Protein 6MQU (pdb70)

Solvent-accessible surface area: 15321 Å² total; per-residue (Å²): 146,76,70,77,1,11,18,18,0,9,88,2,10,12,35,1,10,70,16,12,18,132,11,43,181,132,92,159,58,42,122,157,9,15,98,14,10,81,53,9,11,78,24,7,94,51,10,24,103,52,49,156,166,102,119,78,56,41,132,96,11,16,98,1,5,104,58,8,10,93,23,10,86,52,12,24,124,54,51,167,197,100,116,56,49,150,102,11,18,94,2,9,126,44,9,9,88,17,9,96,49,10,22,105,32,43,157,166,86,107,59,102,153,9,1,91,12,6,33,58,10,0,35,22,5,3,34,10,0,37,31,43,34,126,93,144,74,68,68,0,13,17,12,0,8,90,3,9,14,37,0,12,65,14,15,16,129,13,46,177,121,89,161,56,49,121,157,10,14,99,13,9,82,55,9,12,79,21,6,96,54,8,24,105,53,43,156,166,101,185,65,49,139,93,12,10,101,1,6,104,58,8,10,92,22,10,84,52,12,24,126,54,50,164,194,100,152,59,40,134,98,10,22,96,1,10,121,43,9,8,86,16,8,96,51,10,28,105,32,43,159,169,86,118,57,98,170,10,0,86,10,6,44,52,9,1,43,15,4,3,28,7,0,38,37,42,33,125,93

Sequence (269 aa):
EQLKWISFCLFLICLLLLCIIFMLYRGEQLKWISFCLFLICLLLLCIIFMLYRGPEQLKWISFCLFLICLLLLCIIFMLYRGEQLKWISFCLFLICLLLLCIIFMLYRGQLKWISFCLFLICLLLLCIIFMLYRGEQLKWISFCLFLICLLLLCIIFMLYRGEQLKWISFCLFLICLLLLCIIFMLYRGEQLKWISFCLFLICLLLLCIIFMLYRGEQLKWISFCLFLICLLLLCIIFMLYRGQLKWISFCLFLICLLLLCIIFMLYRG

Foldseek 3Di:
DVVVVVVVVVVVVVVVVVVVVVVVVVD/DVVVVVVVVVVVVVVVVVVVVVVVVVD/DVVVVVVVVVVVVVVVVVVVVVVVVVVD/DCVVVVVVVVVVVVVVVVVVVVVVVVD/DVVCVVVVVVVVVVVVVVVVVVVVVD/DVVVVVVVVVVVVVVVVVVVVVVVVVD/DVVVVVVVVVVVVVVVVVVVVVVVVVD/DVVVVVVVVVVVVVVVVVVVVVVVVVD/DVVVVVVVVVVVVVVVVVVVVVVVVVD/DVVVVVVVVVVVVVVVVVVVVVVVVD

B-factor: mean 46.36, std 14.66, range [15.32, 99.6]

Radius of gyration: 19.51 Å; Cα contacts (8 Å, |Δi|>4): 258; chains: 10; bounding box: 24×52×47 Å

Secondary structure (DSSP, 8-state):
-HHHHHHHHHHHHHHHHHHHHHHHHH-/-HHHHHHHHHHHHHHHHHHHHHHHHT-/-HHHHHHHHHHHHHHHHHHHHHHHHHH-/-THHHHHHHHHHHHHHHHHHHHHHH--/-HHHHHHHHHHHHHHHHHHHHHHTT-/-HHHHHHHHHHHHHHHHHHHHHHHH--/-HHHHHHHHHHHHHHHHHHHHHHHHT-/-HHHHHHHHHHHHHHHHHHHHHHHHH-/-HHHHHHHHHHHHHHHHHHHHHHHH--/-HHHHHHHHHHHHHHHHHHHHHHTT-

Structure (mmCIF, N/CA/C/O backbone):
data_6MQU
#
_entry.id   6MQU
#
_cell.length_a   124.230
_cell.length_b   124.230
_cell.length_c   51.940
_cell.angle_alpha   90.00
_cell.angle_beta   90.00
_cell.angle_gamma   90.00
#
_symmetry.space_group_name_H-M   'I 41'
#
loop_
_entity.id
_entity.type
_entity.pdbx_description
1 polymer 'PL5, designed TM pentamer'
2 water water
#
loop_
_atom_site.group_PDB
_atom_site.id
_atom_site.type_symbol
_atom_site.label_atom_id
_atom_site.label_alt_id
_atom_site.label_comp_id
_atom_site.label_asym_id
_atom_site.label_entity_id
_atom_site.label_seq_id
_atom_site.pdbx_PDB_ins_code
_atom_site.Cartn_x
_atom_site.Cartn_y
_atom_site.Cartn_z
_atom_site.occupancy
_atom_site.B_iso_or_equiv
_atom_site.auth_seq_id
_atom_site.auth_comp_id
_atom_site.auth_asym_id
_atom_site.auth_atom_id
_atom_site.pdbx_PDB_model_num
ATOM 1 N N . GLU A 1 3 ? 0.806 -23.208 -0.434 1.00 79.30 3 GLU A N 1
ATOM 2 C CA . GLU A 1 3 ? 0.443 -24.454 -1.106 1.00 76.22 3 GLU A CA 1
ATOM 3 C C . GLU A 1 3 ? 0.018 -24.177 -2.547 1.00 75.81 3 GLU A C 1
ATOM 4 O O . GLU A 1 3 ? 0.596 -24.736 -3.485 1.00 72.31 3 GLU A O 1
ATOM 10 N N . GLN A 1 4 ? -0.980 -23.297 -2.733 1.00 74.30 4 GLN A N 1
ATOM 11 C CA . GLN A 1 4 ? -1.361 -22.885 -4.081 1.00 63.10 4 GLN A CA 1
ATOM 12 C C . GLN A 1 4 ? -0.207 -22.200 -4.804 1.00 55.06 4 GLN A C 1
ATOM 13 O O . GLN A 1 4 ? -0.154 -22.235 -6.040 1.00 57.91 4 GLN A O 1
ATOM 19 N N . LEU A 1 5 ? 0.727 -21.578 -4.063 1.00 46.58 5 LEU A N 1
ATOM 20 C CA . LEU A 1 5 ? 1.882 -20.961 -4.716 1.00 52.75 5 LEU A CA 1
ATOM 21 C C . LEU A 1 5 ? 2.688 -21.972 -5.517 1.00 52.12 5 LEU A C 1
ATOM 22 O O . LEU A 1 5 ? 3.134 -21.674 -6.633 1.00 48.11 5 LEU A O 1
ATOM 27 N N . LYS A 1 6 ? 2.903 -23.168 -4.955 1.00 53.96 6 LYS A N 1
ATOM 28 C CA . LYS A 1 6 ? 3.708 -24.169 -5.644 1.00 52.42 6 LYS A CA 1
ATOM 29 C C . LYS A 1 6 ? 2.956 -24.755 -6.836 1.00 49.94 6 LYS A C 1
ATOM 30 O O . LYS A 1 6 ? 3.556 -25.001 -7.889 1.00 49.81 6 LYS A O 1
ATOM 36 N N . TRP A 1 7 ? 1.644 -24.969 -6.704 1.00 47.18 7 TRP A N 1
ATOM 37 C CA . TRP A 1 7 ? 0.853 -25.366 -7.864 1.00 49.17 7 TRP A CA 1
ATOM 38 C C . TRP A 1 7 ? 1.070 -24.402 -9.013 1.00 49.43 7 TRP A C 1
ATOM 39 O O . TRP A 1 7 ? 1.438 -24.813 -10.120 1.00 47.72 7 TRP A O 1
ATOM 50 N N . ILE A 1 8 ? 0.833 -23.107 -8.758 1.00 44.68 8 ILE A N 1
ATOM 51 C CA . ILE A 1 8 ? 1.056 -22.061 -9.755 1.00 43.98 8 ILE A CA 1
ATOM 52 C C . ILE A 1 8 ? 2.435 -22.203 -10.386 1.00 42.24 8 ILE A C 1
ATOM 53 O O . ILE A 1 8 ? 2.584 -22.176 -11.616 1.00 43.80 8 ILE A O 1
ATOM 58 N N . SER A 1 9 ? 3.469 -22.351 -9.547 1.00 39.73 9 SER A N 1
ATOM 59 C CA . SER A 1 9 ? 4.824 -22.502 -10.064 1.00 37.09 9 SER A CA 1
ATOM 60 C C . SER A 1 9 ? 4.960 -23.749 -10.905 1.00 40.16 9 SER A C 1
ATOM 61 O O . SER A 1 9 ? 5.719 -23.752 -11.877 1.00 36.51 9 SER A O 1
ATOM 64 N N . PHE A 1 10 ? 4.248 -24.819 -10.552 1.00 42.79 10 PHE A N 1
ATOM 65 C CA . PHE A 1 10 ? 4.276 -25.988 -11.414 1.00 39.18 10 PHE A CA 1
ATOM 66 C C . PHE A 1 10 ? 3.732 -25.657 -12.797 1.00 38.53 10 PHE A C 1
ATOM 67 O O . PHE A 1 10 ? 4.485 -25.669 -13.779 1.00 36.20 10 PHE A O 1
ATOM 75 N N . CYS A 1 11 ? 2.429 -25.381 -12.872 1.00 36.43 11 CYS A N 1
ATOM 76 C CA . CYS A 1 11 ? 1.745 -24.914 -14.076 1.00 38.96 11 CYS A CA 1
ATOM 77 C C . CYS A 1 11 ? 2.591 -24.015 -14.984 1.00 38.35 11 CYS A C 1
ATOM 78 O O . CYS A 1 11 ? 2.564 -24.161 -16.213 1.00 33.98 11 CYS A O 1
ATOM 81 N N . LEU A 1 12 ? 3.330 -23.072 -14.389 1.00 35.83 12 LEU A N 1
ATOM 82 C CA . LEU A 1 12 ? 4.089 -22.112 -15.187 1.00 35.96 12 LEU A CA 1
ATOM 83 C C . LEU A 1 12 ? 5.261 -22.779 -15.901 1.00 35.75 12 LEU A C 1
ATOM 84 O O . LEU A 1 12 ? 5.413 -22.650 -17.124 1.00 35.15 12 LEU A O 1
ATOM 89 N N . PHE A 1 13 ? 6.112 -23.480 -15.148 1.00 38.14 13 PHE A N 1
ATOM 90 C CA . PHE A 1 13 ? 7.120 -24.350 -15.744 1.00 34.80 13 PHE A CA 1
ATOM 91 C C . PHE A 1 13 ? 6.533 -25.218 -16.863 1.00 33.76 13 PHE A C 1
ATOM 92 O O . PHE A 1 13 ? 7.148 -25.389 -17.926 1.00 30.13 13 PHE A O 1
ATOM 100 N N . LEU A 1 14 ? 5.327 -25.754 -16.648 1.00 36.63 14 LEU A N 1
ATOM 101 C CA . LEU A 1 14 ? 4.674 -26.569 -17.670 1.00 34.25 14 LEU A CA 1
ATOM 102 C C . LEU A 1 14 ? 4.341 -25.748 -18.910 1.00 35.98 14 LEU A C 1
ATOM 103 O O . LEU A 1 14 ? 4.654 -26.154 -20.034 1.00 34.32 14 LEU A O 1
ATOM 108 N N . ILE A 1 15 ? 3.699 -24.589 -18.721 1.00 35.04 15 ILE A N 1
ATOM 109 C CA . ILE A 1 15 ? 3.367 -23.710 -19.842 1.00 34.33 15 ILE A CA 1
ATOM 110 C C . ILE A 1 15 ? 4.624 -23.318 -20.602 1.00 31.80 15 ILE A C 1
ATOM 111 O O . ILE A 1 15 ? 4.591 -23.179 -21.831 1.00 31.49 15 ILE A O 1
ATOM 116 N N . CYS A 1 16 ? 5.749 -23.160 -19.898 1.00 32.19 16 CYS A N 1
ATOM 117 C CA . CYS A 1 16 ? 7.034 -22.942 -20.564 1.00 34.46 16 CYS A CA 1
ATOM 118 C C . CYS A 1 16 ? 7.385 -24.101 -21.482 1.00 37.02 16 CYS A C 1
ATOM 119 O O . CYS A 1 16 ? 7.682 -23.905 -22.667 1.00 37.94 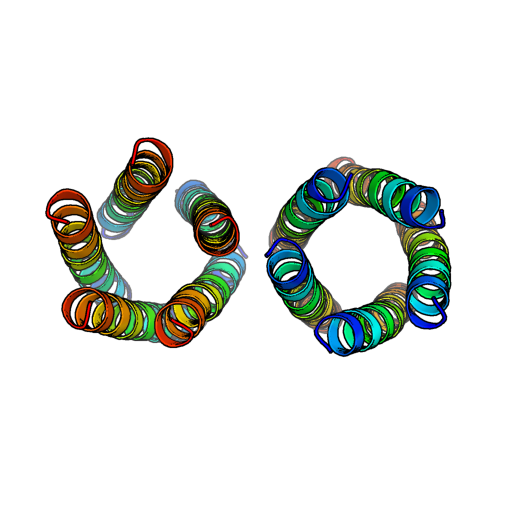16 CYS A O 1
ATOM 122 N N . LEU A 1 17 ? 7.394 -25.322 -20.939 1.00 37.32 17 LEU A N 1
ATOM 123 C CA . LEU A 1 17 ? 7.745 -26.482 -21.744 1.00 30.93 17 LEU A CA 1
ATOM 124 C C . LEU A 1 17 ? 6.768 -26.664 -22.902 1.00 31.41 17 LEU A C 1
ATOM 125 O O . LEU A 1 17 ? 7.169 -27.021 -24.014 1.00 34.50 17 LEU A O 1
ATOM 130 N N . LEU A 1 18 ? 5.480 -26.400 -22.667 1.00 34.19 18 LEU A N 1
ATOM 131 C CA . LEU A 1 18 ? 4.492 -26.551 -23.730 1.00 33.95 18 LEU A CA 1
ATOM 132 C C . LEU A 1 18 ? 4.711 -25.526 -24.833 1.00 36.27 18 LEU A C 1
ATOM 133 O O . LEU A 1 18 ? 4.820 -25.886 -26.014 1.00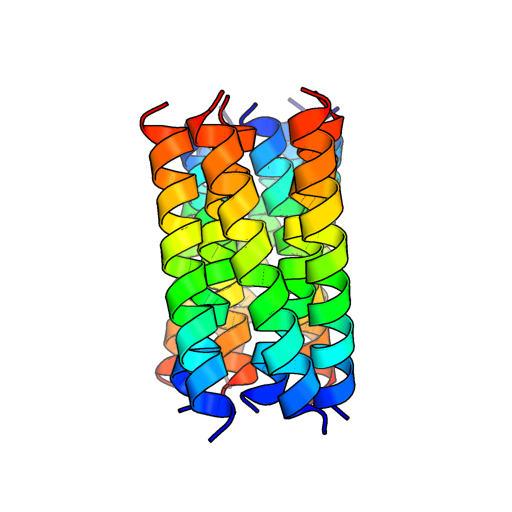 35.45 18 LEU A O 1
ATOM 138 N N . LEU A 1 19 ? 4.743 -24.240 -24.472 1.00 34.93 19 LEU A N 1
ATOM 139 C CA . LEU A 1 19 ? 5.155 -23.213 -25.426 1.00 35.66 19 LEU A CA 1
ATOM 140 C C . LEU A 1 19 ? 6.450 -23.601 -26.127 1.00 38.42 19 LEU A C 1
ATOM 141 O O . LEU A 1 19 ? 6.553 -23.517 -27.356 1.00 37.13 19 LEU A O 1
ATOM 146 N N . LEU A 1 20 ? 7.436 -24.024 -25.343 1.00 39.51 20 LEU A N 1
ATOM 147 C CA . LEU A 1 20 ? 8.723 -24.435 -25.888 1.00 33.49 20 LEU A CA 1
ATOM 148 C C . LEU A 1 20 ? 8.523 -25.557 -26.897 1.00 35.81 20 LEU A C 1
ATOM 149 O O . LEU A 1 20 ? 9.188 -25.604 -27.932 1.00 40.26 20 LEU A O 1
ATOM 154 N N . CYS A 1 21 ? 7.600 -26.462 -26.586 1.00 38.87 21 CYS A N 1
ATOM 155 C CA . CYS A 1 21 ? 7.298 -27.582 -27.467 1.00 39.20 21 CYS A CA 1
ATOM 156 C C . CYS A 1 21 ? 6.631 -27.075 -28.740 1.00 41.21 21 CYS A C 1
ATOM 157 O O . CYS A 1 21 ? 6.869 -27.597 -29.829 1.00 37.70 21 CYS A O 1
ATOM 160 N N . ILE A 1 22 ? 5.795 -26.053 -28.592 1.00 42.53 22 ILE A N 1
ATOM 161 C CA . ILE A 1 22 ? 5.097 -25.464 -29.727 1.00 38.47 22 ILE A CA 1
ATOM 162 C C . ILE A 1 22 ? 6.103 -24.876 -30.709 1.00 44.66 22 ILE A C 1
ATOM 163 O O . ILE A 1 22 ? 5.940 -24.990 -31.924 1.00 46.57 22 ILE A O 1
ATOM 168 N N . ILE A 1 23 ? 7.144 -24.246 -30.173 1.00 45.00 23 ILE A N 1
ATOM 169 C CA . ILE A 1 23 ? 8.181 -23.648 -30.998 1.00 44.70 23 ILE A CA 1
ATOM 170 C C . ILE A 1 23 ? 8.886 -24.720 -31.821 1.00 48.93 23 ILE A C 1
ATOM 171 O O . ILE A 1 23 ? 9.376 -24.448 -32.918 1.00 55.29 23 ILE A O 1
ATOM 176 N N . PHE A 1 24 ? 8.938 -25.940 -31.291 1.00 44.13 24 PHE A N 1
ATOM 177 C CA . PHE A 1 24 ? 9.587 -27.039 -32.004 1.00 48.61 24 PHE A CA 1
ATOM 178 C C . PHE A 1 24 ? 8.729 -27.560 -33.151 1.00 48.92 24 PHE A C 1
ATOM 179 O O . PHE A 1 24 ? 9.242 -27.861 -34.233 1.00 50.87 24 PHE A O 1
ATOM 187 N N . MET A 1 25 ? 7.420 -27.670 -32.930 1.00 41.19 25 MET A N 1
ATOM 188 C CA . MET A 1 25 ? 6.509 -28.043 -34.002 1.00 45.08 25 MET A CA 1
ATOM 189 C C . MET A 1 25 ? 6.540 -27.042 -35.146 1.00 55.06 25 MET A C 1
ATOM 190 O O . MET A 1 25 ? 6.447 -27.422 -36.317 1.00 61.47 25 MET A O 1
ATOM 195 N N . LEU A 1 26 ? 6.614 -25.750 -34.835 1.00 57.80 26 LEU A N 1
ATOM 196 C CA . LEU A 1 26 ? 6.556 -24.769 -35.908 1.00 56.84 26 LEU A CA 1
ATOM 197 C C . LEU A 1 26 ? 7.803 -24.836 -36.783 1.00 60.61 26 LEU A C 1
ATOM 198 O O . LEU A 1 26 ? 7.701 -24.779 -38.013 1.00 62.73 26 LEU A O 1
ATOM 203 N N . TYR A 1 27 ? 8.967 -24.956 -36.152 1.00 63.21 27 TYR A N 1
ATOM 204 C CA . TYR A 1 27 ? 10.229 -25.030 -36.879 1.00 68.37 27 TYR A CA 1
ATOM 205 C C . TYR A 1 27 ? 10.344 -26.338 -37.654 1.00 71.69 27 TYR A C 1
ATOM 206 O O . TYR A 1 27 ? 11.188 -26.473 -38.541 1.00 73.66 27 TYR A O 1
ATOM 215 N N . ARG A 1 28 ? 9.492 -27.300 -37.313 1.00 70.50 28 ARG A N 1
ATOM 216 C CA . ARG A 1 28 ? 9.498 -28.598 -37.976 1.00 69.08 28 ARG A CA 1
ATOM 217 C C . ARG A 1 28 ? 8.937 -28.498 -39.391 1.00 73.99 28 ARG A C 1
ATOM 218 O O . ARG A 1 28 ? 9.421 -29.159 -40.309 1.00 78.74 28 ARG A O 1
ATOM 226 N N . GLY A 1 29 ? 7.914 -27.667 -39.559 1.00 72.20 29 GLY A N 1
ATOM 227 C CA . GLY A 1 29 ? 7.288 -27.479 -40.854 1.00 64.78 29 GLY A CA 1
ATOM 228 C C . GLY A 1 29 ? 6.370 -26.273 -40.886 1.00 59.34 29 GLY A C 1
ATOM 229 O O . GLY A 1 29 ? 5.676 -25.983 -39.911 1.00 62.24 29 GLY A O 1
ATOM 230 N N . GLU B 1 3 ? 10.331 -17.041 -1.946 1.00 65.46 3 GLU B N 1
ATOM 231 C CA . GLU B 1 3 ? 11.292 -17.424 -2.982 1.00 61.78 3 GLU B CA 1
ATOM 232 C C . GLU B 1 3 ? 10.619 -18.348 -3.988 1.00 54.02 3 GLU B C 1
ATOM 233 O O . GLU B 1 3 ? 11.173 -18.658 -5.039 1.00 60.74 3 GLU B O 1
ATOM 239 N N . GLN B 1 4 ? 9.421 -18.815 -3.646 1.00 45.58 4 GLN B N 1
ATOM 240 C CA . GLN B 1 4 ? 8.555 -19.381 -4.672 1.00 50.23 4 GLN B CA 1
ATOM 241 C C . GLN B 1 4 ? 8.190 -18.335 -5.713 1.00 54.15 4 GLN B C 1
ATOM 242 O O . GLN B 1 4 ? 8.061 -18.659 -6.900 1.00 51.33 4 GLN B O 1
ATOM 248 N N . LEU B 1 5 ? 8.031 -17.075 -5.284 1.00 51.88 5 LEU B N 1
ATOM 249 C CA . LEU B 1 5 ? 7.679 -16.007 -6.209 1.00 40.42 5 LEU B CA 1
ATOM 250 C C . LEU B 1 5 ? 8.791 -15.748 -7.215 1.00 46.25 5 LEU B C 1
ATOM 251 O O . LEU B 1 5 ? 8.504 -15.447 -8.380 1.00 45.85 5 LEU B O 1
ATOM 256 N N . LYS B 1 6 ? 10.055 -15.868 -6.796 1.00 48.61 6 LYS B N 1
ATOM 257 C CA . LYS B 1 6 ? 11.158 -15.616 -7.719 1.00 43.38 6 LYS B CA 1
ATOM 258 C C . LYS B 1 6 ? 11.018 -16.450 -8.984 1.00 45.98 6 LYS B C 1
ATOM 259 O O . LYS B 1 6 ? 11.201 -15.935 -10.097 1.00 48.72 6 LYS B O 1
ATOM 265 N N . TRP B 1 7 ? 10.653 -17.740 -8.836 1.00 49.07 7 TRP B N 1
ATOM 266 C CA . TRP B 1 7 ? 10.585 -18.633 -9.993 1.00 47.09 7 TRP B CA 1
ATOM 267 C C . TRP B 1 7 ? 9.407 -18.279 -10.889 1.00 46.82 7 TRP B C 1
ATOM 268 O O . TRP B 1 7 ? 9.533 -18.271 -12.119 1.00 45.15 7 TRP B O 1
ATOM 279 N N . ILE B 1 8 ? 8.247 -17.996 -10.292 1.00 42.45 8 ILE B N 1
ATOM 280 C CA . ILE B 1 8 ? 7.111 -17.511 -11.069 1.00 43.12 8 ILE B CA 1
ATOM 281 C C . ILE B 1 8 ? 7.525 -16.323 -11.924 1.00 41.15 8 ILE B C 1
ATOM 282 O O . ILE B 1 8 ? 7.151 -16.224 -13.099 1.00 42.05 8 ILE B O 1
ATOM 287 N N . SER B 1 9 ? 8.332 -15.420 -11.352 1.00 38.42 9 SER B N 1
ATOM 288 C CA . SER B 1 9 ? 8.773 -14.229 -12.069 1.00 39.71 9 SER B CA 1
ATOM 289 C C . SER B 1 9 ? 9.758 -14.576 -13.177 1.00 39.20 9 SER B C 1
ATOM 290 O O . SER B 1 9 ? 9.693 -14.015 -14.280 1.00 35.85 9 SER B O 1
ATOM 293 N N . PHE B 1 10 ? 10.678 -15.499 -12.912 1.00 39.92 10 PHE B N 1
ATOM 294 C CA . PHE B 1 10 ? 11.520 -15.965 -14.001 1.00 40.29 10 PHE B CA 1
ATOM 295 C C . PHE B 1 10 ? 10.723 -16.716 -15.070 1.00 44.73 10 PHE B C 1
ATOM 296 O O . PHE B 1 10 ? 11.073 -16.659 -16.254 1.00 42.96 10 PHE B O 1
ATOM 304 N N . CYS B 1 11 ? 9.642 -17.401 -14.685 1.00 45.04 11 CYS B N 1
ATOM 305 C CA . CYS B 1 11 ? 8.858 -18.172 -15.646 1.00 40.40 11 CYS B CA 1
ATOM 306 C C . CYS B 1 11 ? 8.056 -17.270 -16.575 1.00 36.29 11 CYS B C 1
ATOM 307 O O . CYS B 1 11 ? 8.008 -17.496 -17.791 1.00 35.01 11 CYS B O 1
ATOM 310 N N . LEU B 1 12 ? 7.410 -16.245 -16.019 1.00 35.73 12 LEU B N 1
ATOM 311 C CA . LEU B 1 12 ? 6.685 -15.300 -16.858 1.00 35.49 12 LEU B CA 1
ATOM 312 C C . LEU B 1 12 ? 7.613 -14.621 -17.859 1.00 37.73 12 LEU B C 1
ATOM 313 O O . LEU B 1 12 ? 7.241 -14.405 -19.018 1.00 37.56 12 LEU B O 1
ATOM 318 N N . PHE B 1 13 ? 8.830 -14.284 -17.433 1.00 36.13 13 PHE B N 1
ATOM 319 C CA . PHE B 1 13 ? 9.792 -13.691 -18.354 1.00 38.01 13 PHE B CA 1
ATOM 320 C C . PHE B 1 13 ? 10.081 -14.612 -19.539 1.00 35.71 13 PHE B C 1
ATOM 321 O O . PHE B 1 13 ? 10.100 -14.161 -20.697 1.00 31.60 13 PHE B O 1
ATOM 329 N N . LEU B 1 14 ? 10.311 -15.916 -19.267 1.00 37.68 14 LEU B N 1
ATOM 330 C CA . LEU B 1 14 ? 10.494 -16.897 -20.340 1.00 38.11 14 LEU B CA 1
ATOM 331 C C . LEU B 1 14 ? 9.268 -16.995 -21.235 1.00 36.16 14 LEU B C 1
ATOM 332 O O . LEU B 1 14 ? 9.390 -17.047 -22.466 1.00 36.80 14 LEU B O 1
ATOM 337 N N . ILE B 1 15 ? 8.079 -17.055 -20.636 1.00 32.84 15 ILE B N 1
ATOM 338 C CA . ILE B 1 15 ? 6.880 -17.095 -21.451 1.00 32.63 15 ILE B CA 1
ATOM 339 C C . ILE B 1 15 ? 6.839 -15.903 -22.404 1.00 35.09 15 ILE B C 1
ATOM 340 O O . ILE B 1 15 ? 6.433 -16.039 -23.564 1.00 33.53 15 ILE B O 1
ATOM 345 N N . CYS B 1 16 ? 7.328 -14.738 -21.970 1.00 35.95 16 CYS B N 1
ATOM 346 C CA . CYS B 1 16 ? 7.326 -13.582 -22.861 1.00 28.75 16 CYS B CA 1
ATOM 347 C C . CYS B 1 16 ? 8.331 -13.752 -23.990 1.00 30.11 16 CYS B C 1
ATOM 348 O O . CYS B 1 16 ? 8.068 -13.343 -25.128 1.00 28.99 16 CYS B O 1
ATOM 351 N N . LEU B 1 17 ? 9.486 -14.368 -23.703 1.00 33.41 17 LEU B N 1
ATOM 352 C CA . LEU B 1 17 ? 10.445 -14.654 -24.768 1.00 33.70 17 LEU B CA 1
ATOM 353 C C . LEU B 1 17 ? 9.914 -15.721 -25.704 1.00 29.73 17 LEU B C 1
ATOM 354 O O . LEU B 1 17 ? 10.078 -15.627 -26.925 1.00 29.11 17 LEU B O 1
ATOM 359 N N . LEU B 1 18 ? 9.289 -16.753 -25.142 1.00 29.36 18 LEU B N 1
ATOM 360 C CA . LEU B 1 18 ? 8.781 -17.827 -25.972 1.00 32.30 18 LEU B CA 1
ATOM 361 C C . LEU B 1 18 ? 7.622 -17.336 -26.824 1.00 31.93 18 LEU B C 1
ATOM 362 O O . LEU B 1 18 ? 7.472 -17.744 -27.979 1.00 31.27 18 LEU B O 1
ATOM 367 N N . LEU B 1 19 ? 6.803 -16.435 -26.287 1.00 31.47 19 LEU B N 1
ATOM 368 C CA . LEU B 1 19 ? 5.728 -15.878 -27.101 1.00 32.47 19 LEU B CA 1
ATOM 369 C C . LEU B 1 19 ? 6.281 -15.130 -28.308 1.00 33.95 19 LEU B C 1
ATOM 370 O O . LEU B 1 19 ? 5.686 -15.171 -29.389 1.00 33.47 19 LEU B O 1
ATOM 375 N N . LEU B 1 20 ? 7.435 -14.463 -28.149 1.00 33.61 20 LEU B N 1
ATOM 376 C CA . LEU B 1 20 ? 8.013 -13.685 -29.246 1.00 34.36 20 LEU B CA 1
ATOM 377 C C . LEU B 1 20 ? 8.551 -14.562 -30.357 1.00 34.96 20 LEU B C 1
ATOM 378 O O . LEU B 1 20 ? 8.383 -14.233 -31.537 1.00 35.41 20 LEU B O 1
ATOM 383 N N . CYS B 1 21 ? 9.253 -15.649 -30.012 1.00 30.05 21 CYS B N 1
ATOM 384 C CA . CYS B 1 21 ? 9.763 -16.534 -31.055 1.00 31.13 21 CYS B CA 1
ATOM 385 C C . CYS B 1 21 ? 8.642 -17.219 -31.807 1.00 33.66 21 CYS B C 1
ATOM 386 O O . CYS B 1 21 ? 8.778 -17.478 -33.008 1.00 35.37 21 CYS B O 1
ATOM 389 N N . ILE B 1 22 ? 7.539 -17.533 -31.123 1.00 33.31 22 ILE B N 1
ATOM 390 C CA . ILE B 1 22 ? 6.376 -18.058 -31.818 1.00 29.80 22 ILE B CA 1
ATOM 391 C C . ILE B 1 22 ? 5.884 -17.033 -32.825 1.00 31.39 22 ILE B C 1
ATOM 392 O O . ILE B 1 22 ? 5.635 -17.353 -33.990 1.00 33.62 22 ILE B O 1
ATOM 397 N N . ILE B 1 23 ? 5.789 -15.776 -32.401 1.00 29.23 23 ILE B N 1
ATOM 398 C CA . ILE B 1 23 ? 5.326 -14.714 -33.291 1.00 30.25 23 ILE B CA 1
ATOM 399 C C . ILE B 1 23 ? 6.267 -14.563 -34.477 1.00 32.01 23 ILE B C 1
ATOM 400 O O . ILE B 1 23 ? 5.835 -14.560 -35.637 1.00 36.24 23 ILE B O 1
ATOM 405 N N . PHE B 1 24 ? 7.568 -14.419 -34.207 1.00 30.45 24 PHE B N 1
ATOM 406 C CA . PHE B 1 24 ? 8.543 -14.304 -35.284 1.00 31.34 24 PHE B CA 1
ATOM 407 C C . PHE B 1 24 ? 8.413 -15.455 -36.278 1.00 32.47 24 PHE B C 1
ATOM 408 O O . PHE B 1 24 ? 8.397 -15.236 -37.495 1.00 31.06 24 PHE B O 1
ATOM 416 N N . MET B 1 25 ? 8.283 -16.690 -35.776 1.00 37.10 25 MET B N 1
ATOM 417 C CA . MET B 1 25 ? 8.188 -17.848 -36.665 1.00 34.96 25 MET B CA 1
ATOM 418 C C . MET B 1 25 ? 6.963 -17.771 -37.548 1.00 32.38 25 MET B C 1
ATOM 419 O O . MET B 1 25 ? 7.061 -17.992 -38.755 1.00 36.11 25 MET B O 1
ATOM 424 N N . LEU B 1 26 ? 5.808 -17.431 -36.978 1.00 30.68 26 LEU B N 1
ATOM 425 C CA . LEU B 1 26 ? 4.610 -17.276 -37.795 1.00 32.38 26 LEU B CA 1
ATOM 426 C C . LEU B 1 26 ? 4.831 -16.279 -38.928 1.00 32.82 26 LEU B C 1
ATOM 427 O O . LEU B 1 26 ? 4.294 -16.461 -40.028 1.00 35.06 26 LEU B O 1
ATOM 432 N N . TYR B 1 27 ? 5.601 -15.204 -38.672 1.00 34.32 27 TYR B N 1
ATOM 433 C CA . TYR B 1 27 ? 5.954 -14.259 -39.740 1.00 37.42 27 TYR B CA 1
ATOM 434 C C . TYR B 1 27 ? 6.828 -14.922 -40.804 1.00 40.99 27 TYR B C 1
ATOM 435 O O . TYR B 1 27 ? 6.613 -14.735 -42.008 1.00 44.20 27 TYR B O 1
ATOM 444 N N . ARG B 1 28 ? 7.791 -15.734 -40.378 1.00 37.84 28 ARG B N 1
ATOM 445 C CA . ARG B 1 28 ? 8.628 -16.506 -41.283 1.00 36.18 28 ARG B CA 1
ATOM 446 C C . ARG B 1 28 ? 7.850 -17.508 -42.138 1.00 34.93 28 ARG B C 1
ATOM 447 O O . ARG B 1 28 ? 8.457 -18.215 -42.940 1.00 34.14 28 ARG B O 1
ATOM 455 N N . GLY B 1 29 ? 6.523 -17.579 -41.976 1.00 34.34 29 GLY B N 1
ATOM 456 C CA . GLY B 1 29 ? 5.639 -18.404 -42.797 1.00 30.31 29 GLY B CA 1
ATOM 457 C C . GLY B 1 29 ? 4.807 -17.620 -43.815 1.00 38.46 29 GLY B C 1
ATOM 458 O O . GLY B 1 29 ? 3.621 -17.303 -43.616 1.00 37.94 29 GLY B O 1
ATOM 459 N N . PRO C 1 2 ? 4.752 -7.328 -3.598 1.00 57.70 2 PRO C N 1
ATOM 460 C CA . PRO C 1 2 ? 5.163 -5.932 -3.779 1.00 52.94 2 PRO C CA 1
ATOM 461 C C . PRO C 1 2 ? 5.851 -5.714 -5.123 1.00 57.56 2 PRO C C 1
ATOM 462 O O . PRO C 1 2 ? 5.187 -5.697 -6.159 1.00 53.27 2 PRO C O 1
ATOM 466 N N . GLU C 1 3 ? 7.169 -5.548 -5.098 1.00 59.79 3 GLU C N 1
ATOM 467 C CA . GLU C 1 3 ? 7.936 -5.332 -6.319 1.00 47.67 3 GLU C CA 1
ATOM 468 C C . GLU C 1 3 ? 7.792 -6.509 -7.278 1.00 52.83 3 GLU C C 1
ATOM 469 O O . GLU C 1 3 ? 7.887 -6.346 -8.494 1.00 53.71 3 GLU C O 1
ATOM 471 N N . GLN C 1 4 ? 7.563 -7.694 -6.722 1.00 53.01 4 GLN C N 1
ATOM 472 C CA . GLN C 1 4 ? 7.406 -8.899 -7.526 1.00 48.81 4 GLN C CA 1
ATOM 473 C C . GLN C 1 4 ? 6.014 -9.068 -8.109 1.00 47.62 4 GLN C C 1
ATOM 474 O O . GLN C 1 4 ? 5.879 -9.605 -9.211 1.00 48.26 4 GLN C O 1
ATOM 480 N N . LEU C 1 5 ? 4.969 -8.644 -7.404 1.0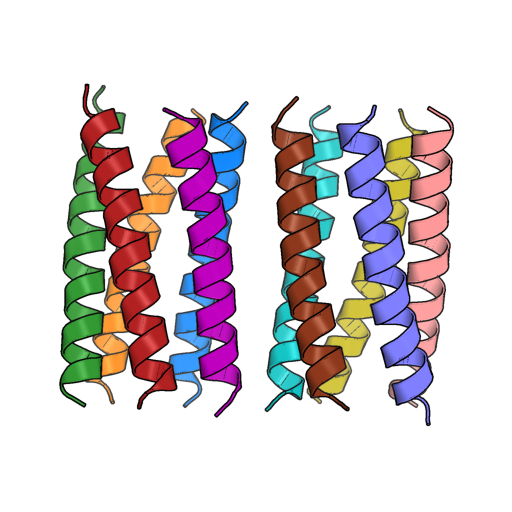0 45.71 5 LEU C N 1
ATOM 481 C CA . LEU C 1 5 ? 3.658 -8.617 -8.037 1.00 44.46 5 LEU C CA 1
ATOM 482 C C . LEU C 1 5 ? 3.638 -7.645 -9.205 1.00 44.45 5 LEU C C 1
ATOM 483 O O . LEU C 1 5 ? 2.993 -7.910 -10.226 1.00 38.18 5 LEU C O 1
ATOM 488 N N . LYS C 1 6 ? 4.360 -6.525 -9.078 1.00 47.21 6 LYS C N 1
ATOM 489 C CA . LYS C 1 6 ? 4.453 -5.537 -10.151 1.00 42.21 6 LYS C CA 1
ATOM 490 C C . LYS C 1 6 ? 5.084 -6.136 -11.400 1.00 40.65 6 LYS C C 1
ATOM 491 O O . LYS C 1 6 ? 4.632 -5.871 -12.523 1.00 37.62 6 LYS C O 1
ATOM 497 N N . TRP C 1 7 ? 6.142 -6.938 -11.220 1.00 39.43 7 TRP C N 1
ATOM 498 C CA . TRP C 1 7 ? 6.788 -7.608 -12.346 1.00 34.58 7 TRP C CA 1
ATOM 499 C C . TRP C 1 7 ? 5.836 -8.571 -13.039 1.00 36.74 7 TRP C C 1
ATOM 500 O O . TRP C 1 7 ? 5.762 -8.607 -14.274 1.00 35.39 7 TRP C O 1
ATOM 511 N N . ILE C 1 8 ? 5.094 -9.358 -12.261 1.00 34.68 8 ILE C N 1
ATOM 512 C CA . ILE C 1 8 ? 4.163 -10.304 -12.857 1.00 32.73 8 ILE C CA 1
ATOM 513 C C . ILE C 1 8 ? 3.123 -9.562 -13.675 1.00 31.97 8 ILE C C 1
ATOM 514 O O . ILE C 1 8 ? 2.870 -9.899 -14.840 1.00 32.34 8 ILE C O 1
ATOM 519 N N . SER C 1 9 ? 2.522 -8.527 -13.073 1.00 30.75 9 SER C N 1
ATOM 520 C CA . SER C 1 9 ? 1.491 -7.716 -13.726 1.00 30.46 9 SER C CA 1
ATOM 521 C C . SER C 1 9 ? 1.998 -7.101 -15.016 1.00 28.97 9 SER C C 1
ATOM 522 O O . SER C 1 9 ? 1.281 -7.063 -16.020 1.00 27.25 9 SER C O 1
ATOM 525 N N . PHE C 1 10 ? 3.221 -6.579 -14.992 1.00 30.11 10 PHE C N 1
ATOM 526 C CA . PHE C 1 10 ? 3.896 -6.191 -16.219 1.00 27.97 10 PHE C CA 1
ATOM 527 C C . PHE C 1 10 ? 3.898 -7.321 -17.247 1.00 29.66 10 PHE C C 1
ATOM 528 O O . PHE C 1 10 ? 3.381 -7.167 -18.360 1.00 28.81 10 PHE C O 1
ATOM 536 N N . CYS C 1 11 ? 4.484 -8.469 -16.875 1.00 33.04 11 CYS C N 1
ATOM 537 C CA . CYS C 1 11 ? 4.657 -9.590 -17.796 1.00 29.50 11 CYS C CA 1
ATOM 538 C C . CYS C 1 11 ? 3.332 -10.051 -18.363 1.00 27.35 11 CYS C C 1
ATOM 539 O O . CYS C 1 11 ? 3.204 -10.258 -19.575 1.00 26.27 11 CYS C O 1
ATOM 542 N N . LEU C 1 12 ? 2.349 -10.271 -17.482 1.00 25.62 12 LEU C N 1
ATOM 543 C CA . LEU C 1 12 ? 0.988 -10.570 -17.923 1.00 25.73 12 LEU C CA 1
ATOM 544 C C . LEU C 1 12 ? 0.513 -9.588 -18.977 1.00 27.89 12 LEU C C 1
ATOM 545 O O . LEU C 1 12 ? -0.086 -9.988 -19.981 1.00 25.35 12 LEU C O 1
ATOM 550 N N . PHE C 1 13 ? 0.768 -8.294 -18.763 1.00 30.49 13 PHE C N 1
ATOM 551 C CA . PHE C 1 13 ? 0.414 -7.292 -19.760 1.00 26.96 13 PHE C CA 1
ATOM 552 C C . PHE C 1 13 ? 1.094 -7.574 -21.084 1.00 27.45 13 PHE C C 1
ATOM 553 O O . PHE C 1 13 ? 0.450 -7.550 -22.135 1.00 26.16 13 PHE C O 1
ATOM 561 N N . LEU C 1 14 ? 2.400 -7.847 -21.046 1.00 27.24 14 LEU C N 1
ATOM 562 C CA . LEU C 1 14 ? 3.164 -8.159 -22.250 1.00 25.90 14 LEU C CA 1
ATOM 563 C C . LEU C 1 14 ? 2.618 -9.385 -22.944 1.00 26.76 14 LEU C C 1
ATOM 564 O O . LEU C 1 14 ? 2.557 -9.435 -24.176 1.00 26.36 14 LEU C O 1
ATOM 569 N N . ILE C 1 15 ? 2.247 -10.399 -22.155 1.00 26.89 15 ILE C N 1
ATOM 570 C CA . ILE C 1 15 ? 1.736 -11.662 -22.693 1.00 23.94 15 ILE C CA 1
ATOM 571 C C . ILE C 1 15 ? 0.438 -11.444 -23.459 1.00 27.71 15 ILE C C 1
ATOM 572 O O . ILE C 1 15 ? 0.307 -11.889 -24.607 1.00 27.20 15 ILE C O 1
ATOM 577 N N . CYS C 1 16 ? -0.544 -10.762 -22.833 1.00 28.64 16 CYS C N 1
ATOM 578 C CA . CYS C 1 16 ? -1.810 -10.457 -23.504 1.00 21.71 16 CYS C CA 1
ATOM 579 C C . CYS C 1 16 ? -1.588 -9.714 -24.800 1.00 23.94 16 CYS C C 1
ATOM 580 O O . CYS C 1 16 ? -2.293 -9.946 -25.786 1.00 25.29 16 CYS C O 1
ATOM 583 N N . LEU C 1 17 ? -0.643 -8.782 -24.807 1.00 24.96 17 LEU C N 1
ATOM 584 C CA . LEU C 1 17 ? -0.425 -8.002 -26.012 1.00 25.95 17 LEU C CA 1
ATOM 585 C C . LEU C 1 17 ? 0.080 -8.910 -27.138 1.00 30.44 17 LEU C C 1
ATOM 586 O O . LEU C 1 17 ? -0.338 -8.771 -28.296 1.00 34.97 17 LEU C O 1
ATOM 591 N N . LEU C 1 18 ? 0.919 -9.904 -26.794 1.00 29.69 18 LEU C N 1
ATOM 592 C CA . LEU C 1 18 ? 1.524 -10.817 -27.766 1.00 28.13 18 LEU C CA 1
ATOM 593 C C . LEU C 1 18 ? 0.585 -11.961 -28.169 1.00 29.97 18 LEU C C 1
ATOM 594 O O . LEU C 1 18 ? 0.647 -12.448 -29.305 1.00 31.81 18 LEU C O 1
ATOM 599 N N . LEU C 1 19 ? -0.258 -12.441 -27.250 1.00 27.65 19 LEU C N 1
ATOM 600 C CA . LEU C 1 19 ? -1.319 -13.362 -27.648 1.00 30.28 19 LEU C CA 1
ATOM 601 C C . LEU C 1 19 ? -2.229 -12.720 -28.689 1.00 33.77 19 LEU C C 1
ATOM 602 O O . LEU C 1 19 ? -2.656 -13.367 -29.657 1.00 34.30 19 LEU C O 1
ATOM 607 N N . LEU C 1 20 ? -2.534 -11.437 -28.497 1.00 33.25 20 LEU C N 1
ATOM 608 C CA . LEU C 1 20 ? -3.307 -10.689 -29.474 1.00 31.61 20 LEU C CA 1
ATOM 609 C C . LEU C 1 20 ? -2.596 -10.625 -30.819 1.00 32.64 20 LEU C C 1
ATOM 610 O O . LEU C 1 20 ? -3.233 -10.717 -31.873 1.00 36.10 20 LEU C O 1
ATOM 615 N N . CYS C 1 21 ? -1.278 -10.458 -30.808 1.00 30.35 21 CYS C N 1
ATOM 616 C CA . CYS C 1 21 ? -0.565 -10.362 -32.074 1.00 28.92 21 CYS C CA 1
ATOM 617 C C . CYS C 1 21 ? -0.694 -11.648 -32.859 1.00 30.44 21 CYS C C 1
ATOM 618 O O . CYS C 1 21 ? -1.059 -11.626 -34.039 1.00 30.94 21 CYS C O 1
ATOM 621 N N . ILE C 1 22 ? -0.397 -12.777 -32.207 1.00 33.64 22 ILE C N 1
ATOM 622 C CA . ILE C 1 22 ? -0.648 -14.109 -32.753 1.00 34.32 22 ILE C CA 1
ATOM 623 C C . ILE C 1 22 ? -2.040 -14.199 -33.366 1.00 35.38 22 ILE C C 1
ATOM 624 O O . ILE C 1 22 ? -2.198 -14.578 -34.533 1.00 35.86 22 ILE C O 1
ATOM 629 N N . ILE C 1 23 ? -3.070 -13.853 -32.582 1.00 28.72 23 ILE C N 1
ATOM 630 C CA . ILE C 1 23 ? -4.450 -13.968 -33.050 1.00 32.44 23 ILE C CA 1
ATOM 631 C C . ILE C 1 23 ? -4.668 -13.178 -34.335 1.00 35.23 23 ILE C C 1
ATOM 632 O O . ILE C 1 23 ? -5.285 -13.677 -35.282 1.00 40.11 23 ILE C O 1
ATOM 637 N N . PHE C 1 24 ? -4.172 -11.938 -34.399 1.00 35.73 24 PHE C N 1
ATOM 638 C CA . PHE C 1 24 ? -4.325 -11.176 -35.633 1.00 34.76 24 PHE C CA 1
ATOM 639 C C . PHE C 1 24 ? -3.514 -11.744 -36.784 1.00 35.72 24 PHE C C 1
ATOM 640 O O . PHE C 1 24 ? -3.844 -11.474 -37.940 1.00 39.62 24 PHE C O 1
ATOM 648 N N . MET C 1 25 ? -2.466 -12.519 -36.501 1.00 36.30 25 MET C N 1
ATOM 649 C CA . MET C 1 25 ? -1.652 -13.082 -37.571 1.00 31.98 25 MET C CA 1
ATOM 650 C C . MET C 1 25 ? -2.300 -14.324 -38.155 1.00 35.55 25 MET C C 1
ATOM 651 O O . MET C 1 25 ? -2.249 -14.530 -39.370 1.00 38.05 25 MET C O 1
ATOM 656 N N . LEU C 1 26 ? -2.931 -15.155 -37.320 1.00 34.15 26 LEU C N 1
ATOM 657 C CA . LEU C 1 26 ? -3.684 -16.290 -37.858 1.00 34.84 26 LEU C CA 1
ATOM 658 C C . LEU C 1 26 ? -4.931 -15.830 -38.598 1.00 39.31 26 LEU C C 1
ATOM 659 O O . LEU C 1 26 ? -5.225 -16.319 -39.695 1.00 45.03 26 LEU C O 1
ATOM 664 N N . TYR C 1 27 ? -5.692 -14.911 -37.994 1.00 39.63 27 TYR C N 1
ATOM 665 C CA . TYR C 1 27 ? -6.779 -14.230 -38.693 1.00 36.30 27 TYR C CA 1
ATOM 666 C C . TYR C 1 27 ? -6.346 -13.761 -40.085 1.00 40.87 27 TYR C C 1
ATOM 667 O O . TYR C 1 27 ? -7.033 -14.009 -41.087 1.00 42.06 27 TYR C O 1
ATOM 676 N N . ARG C 1 28 ? -5.184 -13.099 -40.160 1.00 39.91 28 ARG C N 1
ATOM 677 C CA . ARG C 1 28 ? -4.697 -12.527 -41.416 1.00 40.62 28 ARG C CA 1
ATOM 678 C C . ARG C 1 28 ? -4.426 -13.623 -42.445 1.00 47.73 28 ARG C C 1
ATOM 679 O O . ARG C 1 28 ? -4.895 -13.542 -43.586 1.00 52.20 28 ARG C O 1
ATOM 687 N N . GLY C 1 29 ? -3.697 -14.667 -42.052 1.00 45.65 29 GLY C N 1
ATOM 688 C CA . GLY C 1 29 ? -3.341 -15.748 -42.963 1.00 46.10 29 GLY C CA 1
ATOM 689 C C . GLY C 1 29 ? -3.783 -17.135 -42.516 1.00 55.12 29 GLY C C 1
ATOM 690 O O . GLY C 1 29 ? -3.760 -18.104 -43.285 1.00 57.65 29 GLY C O 1
ATOM 691 N N . GLU D 1 3 ? -5.693 -5.865 -4.407 1.00 65.41 3 GLU D N 1
ATOM 692 C CA . GLU D 1 3 ? -4.511 -5.168 -4.900 1.00 69.65 3 GLU D CA 1
ATOM 693 C C . GLU D 1 3 ? -4.335 -5.375 -6.401 1.00 61.81 3 GLU D C 1
ATOM 694 O O . GLU D 1 3 ? -5.245 -5.107 -7.185 1.00 54.78 3 GLU D O 1
ATOM 696 N N . GLN D 1 4 ? -3.160 -5.855 -6.793 1.00 64.38 4 GLN D N 1
ATOM 697 C CA . GLN D 1 4 ? -2.862 -6.099 -8.199 1.00 58.98 4 GLN D CA 1
ATOM 698 C C . GLN D 1 4 ? -3.402 -7.452 -8.650 1.00 57.24 4 GLN D C 1
ATOM 699 O O . GLN D 1 4 ? -3.524 -7.715 -9.847 1.00 57.44 4 GLN D O 1
ATOM 705 N N . LEU D 1 5 ? -3.690 -8.304 -7.666 1.00 49.79 5 LEU D N 1
ATOM 706 C CA . LEU D 1 5 ? -4.212 -9.646 -7.898 1.00 46.83 5 LEU D CA 1
ATOM 707 C C . LEU D 1 5 ? -5.487 -9.583 -8.719 1.00 47.85 5 LEU D C 1
ATOM 708 O O . LEU D 1 5 ? -5.865 -10.552 -9.379 1.00 45.16 5 LEU D O 1
ATOM 713 N N . LYS D 1 6 ? -6.133 -8.423 -8.697 1.00 50.23 6 LYS D N 1
ATOM 714 C CA . LYS D 1 6 ? -7.330 -8.211 -9.496 1.00 44.27 6 LYS D CA 1
ATOM 715 C C . LYS D 1 6 ? -6.909 -8.109 -10.964 1.00 41.92 6 LYS D C 1
ATOM 716 O O . LYS D 1 6 ? -7.698 -8.384 -11.868 1.00 43.93 6 LYS D O 1
ATOM 722 N N . TRP D 1 7 ? -5.657 -7.711 -11.186 1.00 39.43 7 TRP D N 1
ATOM 723 C CA . TRP D 1 7 ? -5.098 -7.580 -12.525 1.00 39.35 7 TRP D CA 1
ATOM 724 C C . TRP D 1 7 ? -4.614 -8.925 -13.055 1.00 47.57 7 TRP D C 1
ATOM 725 O O . TRP D 1 7 ? -4.857 -9.264 -14.214 1.00 47.96 7 TRP D O 1
ATOM 736 N N . ILE D 1 8 ? -3.918 -9.681 -12.208 1.00 40.51 8 ILE D N 1
ATOM 737 C CA . ILE D 1 8 ? -3.428 -11.003 -12.585 1.00 39.41 8 ILE D CA 1
ATOM 738 C C . ILE D 1 8 ? -4.641 -11.840 -12.958 1.00 36.04 8 ILE D C 1
ATOM 739 O O . ILE D 1 8 ? -4.735 -12.366 -14.067 1.00 32.13 8 ILE D O 1
ATOM 744 N N . SER D 1 9 ? -5.568 -11.957 -12.015 1.00 35.62 9 SER D N 1
ATOM 745 C CA . SER D 1 9 ? -6.822 -12.665 -12.257 1.00 38.44 9 SER D CA 1
ATOM 746 C C . SER D 1 9 ? -7.404 -12.273 -13.600 1.00 39.03 9 SER D C 1
ATOM 747 O O . SER D 1 9 ? -7.657 -13.136 -14.447 1.00 44.71 9 SER D O 1
ATOM 750 N N . PHE D 1 10 ? -7.618 -10.972 -13.803 1.00 36.66 10 PHE D N 1
ATOM 751 C CA . PHE D 1 10 ? -8.242 -10.515 -15.037 1.00 39.49 10 PHE D CA 1
ATOM 752 C C . PHE D 1 10 ? -7.431 -10.927 -16.262 1.00 37.62 10 PHE D C 1
ATOM 753 O O . PHE D 1 10 ? -7.992 -11.414 -17.251 1.00 35.75 10 PHE D O 1
ATOM 761 N N . CYS D 1 11 ? -6.105 -10.737 -16.209 1.00 41.60 11 CYS D N 1
ATOM 762 C CA . CYS D 1 11 ? -5.240 -11.031 -17.353 1.00 37.53 11 CYS D CA 1
ATOM 763 C C . CYS D 1 11 ? -5.257 -12.511 -17.697 1.00 39.20 11 CYS D C 1
ATOM 764 O O . CYS D 1 11 ? -5.315 -12.882 -18.880 1.00 35.24 11 CYS D O 1
ATOM 767 N N . LEU D 1 12 ? -5.197 -13.365 -16.668 1.00 40.44 12 LEU D N 1
ATOM 768 C CA . LEU D 1 12 ? -5.405 -14.801 -16.839 1.00 40.12 12 LEU D CA 1
ATOM 769 C C . LEU D 1 12 ? -6.759 -15.052 -17.494 1.00 36.50 12 LEU D C 1
ATOM 770 O O . LEU D 1 12 ? -6.840 -15.643 -18.579 1.00 39.88 12 LEU D O 1
ATOM 775 N N . PHE D 1 13 ? -7.834 -14.600 -16.839 1.00 36.15 13 PHE D N 1
ATOM 776 C CA . PHE D 1 13 ? -9.201 -14.616 -17.353 1.00 43.43 13 PHE D CA 1
ATOM 777 C C . PHE D 1 13 ? -9.184 -14.235 -18.836 1.00 41.50 13 PHE D C 1
ATOM 778 O O . PHE D 1 13 ? -9.760 -14.928 -19.681 1.00 38.44 13 PHE D O 1
ATOM 786 N N . LEU D 1 14 ? -8.461 -13.162 -19.160 1.00 37.67 14 LEU D N 1
ATOM 787 C CA . LEU D 1 14 ? -8.374 -12.710 -20.542 1.00 35.03 14 LEU D CA 1
ATOM 788 C C . LEU D 1 14 ? -7.566 -13.638 -21.436 1.00 36.35 14 LEU D C 1
ATOM 789 O O . LEU D 1 14 ? -7.884 -13.792 -22.616 1.00 38.17 14 LEU D O 1
ATOM 794 N N . ILE D 1 15 ? -6.521 -14.267 -20.904 1.00 37.67 15 ILE D N 1
ATOM 795 C CA . ILE D 1 15 ? -5.677 -15.107 -21.749 1.00 41.65 15 ILE D CA 1
ATOM 796 C C . ILE D 1 15 ? -6.441 -16.347 -22.217 1.00 37.15 15 ILE D C 1
ATOM 797 O O . ILE D 1 15 ? -6.351 -16.742 -23.387 1.00 36.60 15 ILE D O 1
ATOM 802 N N . CYS D 1 16 ? -7.196 -16.986 -21.316 1.00 36.73 16 CYS D N 1
ATOM 803 C CA . CYS D 1 16 ? -8.038 -18.113 -21.718 1.00 38.45 16 CYS D CA 1
ATOM 804 C C . CYS D 1 16 ? -8.996 -17.725 -22.841 1.00 42.19 16 CYS D C 1
ATOM 805 O O . CYS D 1 16 ? -9.199 -18.498 -23.790 1.00 40.95 16 CYS D O 1
ATOM 808 N N . LEU D 1 17 ? -9.607 -16.536 -22.741 1.00 38.89 17 LEU D N 1
ATOM 809 C CA . LEU D 1 17 ? -10.362 -15.999 -23.866 1.00 38.72 17 LEU D CA 1
ATOM 810 C C . LEU D 1 17 ? -9.535 -16.024 -25.141 1.00 37.80 17 LEU D C 1
ATOM 811 O O . LEU D 1 17 ? -9.950 -16.585 -26.156 1.00 35.82 17 LEU D O 1
ATOM 816 N N . LEU D 1 18 ? -8.343 -15.441 -25.098 1.00 38.28 18 LEU D N 1
ATOM 817 C CA . LEU D 1 18 ? -7.547 -15.348 -26.313 1.00 41.51 18 LEU D CA 1
ATOM 818 C C . LEU D 1 18 ? -7.084 -16.722 -26.770 1.00 39.75 18 LEU D C 1
ATOM 819 O O . LEU D 1 18 ? -7.006 -16.972 -27.975 1.00 38.30 18 LEU D O 1
ATOM 824 N N . LEU D 1 19 ? -6.829 -17.633 -25.827 1.00 38.51 19 LEU D N 1
ATOM 825 C CA . LEU D 1 19 ? -6.467 -18.997 -26.187 1.00 37.65 19 LEU D CA 1
ATOM 826 C C . LEU D 1 19 ? -7.657 -19.768 -26.758 1.00 43.00 19 LEU D C 1
ATOM 827 O O . LEU D 1 19 ? -7.513 -20.506 -27.740 1.00 42.66 19 LEU D O 1
ATOM 832 N N . LEU D 1 20 ? -8.839 -19.626 -26.156 1.00 41.92 20 LEU D N 1
ATOM 833 C CA . LEU D 1 20 ? -10.036 -20.178 -26.785 1.00 44.23 20 LEU D CA 1
ATOM 834 C C . LEU D 1 20 ? -10.183 -19.712 -28.235 1.00 51.06 20 LEU D C 1
ATOM 835 O O . LEU D 1 20 ? -10.526 -20.506 -29.118 1.00 51.87 20 LEU D O 1
ATOM 840 N N . CYS D 1 21 ? -9.918 -18.429 -28.502 1.00 50.10 21 CYS D N 1
ATOM 841 C CA . CYS D 1 21 ? -10.062 -17.920 -29.862 1.00 48.40 21 CYS D CA 1
ATOM 842 C C . CYS D 1 21 ? -9.093 -18.602 -30.806 1.00 50.59 21 CYS D C 1
ATOM 843 O O . CYS D 1 21 ? -9.471 -18.974 -31.920 1.00 51.97 21 CYS D O 1
ATOM 846 N N . ILE D 1 22 ? -7.831 -18.751 -30.384 1.00 50.07 22 ILE D N 1
ATOM 847 C CA . ILE D 1 22 ? -6.835 -19.447 -31.200 1.00 52.58 22 ILE D CA 1
ATOM 848 C C . ILE D 1 22 ? -7.328 -20.835 -31.556 1.00 51.56 22 ILE D C 1
ATOM 849 O O . ILE D 1 22 ? -7.099 -21.330 -32.667 1.00 50.55 22 ILE D O 1
ATOM 854 N N . ILE D 1 23 ? -8.014 -21.480 -30.614 1.00 49.07 23 ILE D N 1
ATOM 855 C CA . ILE D 1 23 ? -8.569 -22.802 -30.863 1.00 53.99 23 ILE D CA 1
ATOM 856 C C . ILE D 1 23 ? -9.617 -22.731 -31.960 1.00 57.04 23 ILE D C 1
ATOM 857 O O . ILE D 1 23 ? -9.540 -23.449 -32.964 1.00 57.76 23 ILE D O 1
ATOM 862 N N . PHE D 1 24 ? -10.596 -21.842 -31.790 1.00 62.17 24 PHE D N 1
ATOM 863 C CA . PHE D 1 24 ? -11.642 -21.636 -32.784 1.00 62.53 24 PHE D CA 1
ATOM 864 C C . PHE D 1 24 ? -11.079 -21.450 -34.187 1.00 59.54 24 PHE D C 1
ATOM 865 O O . PHE D 1 24 ? -11.588 -22.020 -35.152 1.00 66.15 24 PHE D O 1
ATOM 873 N N . MET D 1 25 ? -10.010 -20.685 -34.316 1.00 54.49 25 MET D N 1
ATOM 874 C CA . MET D 1 25 ? -9.515 -20.314 -35.633 1.00 57.80 25 MET D CA 1
ATOM 875 C C . MET D 1 25 ? -8.665 -21.404 -36.269 1.00 61.62 25 MET D C 1
ATOM 876 O O . MET D 1 25 ? -8.454 -21.395 -37.490 1.00 62.21 25 MET D O 1
ATOM 881 N N . LEU D 1 26 ? -8.114 -22.306 -35.458 1.00 64.50 26 LEU D N 1
ATOM 882 C CA . LEU D 1 26 ? -7.474 -23.495 -35.996 1.00 63.16 26 LEU D CA 1
ATOM 883 C C . LEU D 1 26 ? -8.493 -24.560 -36.354 1.00 70.10 26 LEU D C 1
ATOM 884 O O . LEU D 1 26 ? -8.223 -25.389 -37.228 1.00 68.70 26 LEU D O 1
ATOM 889 N N . TYR D 1 27 ? -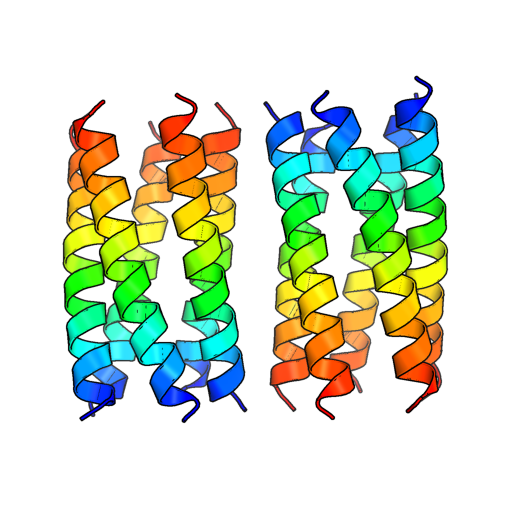9.660 -24.541 -35.710 1.00 72.68 27 TYR D N 1
ATOM 890 C CA . TYR D 1 27 ? -10.767 -25.416 -36.094 1.00 72.76 27 TYR D CA 1
ATOM 891 C C . TYR D 1 27 ? -11.480 -24.859 -37.325 1.00 74.12 27 TYR D C 1
ATOM 892 O O . TYR D 1 27 ? -11.383 -25.429 -38.416 1.00 73.27 27 TYR D O 1
ATOM 901 N N . ARG D 1 28 ? -12.177 -23.716 -37.164 1.00 78.46 28 ARG D N 1
ATOM 902 C CA . ARG D 1 28 ? -12.950 -23.099 -38.250 1.00 83.33 28 ARG D CA 1
ATOM 903 C C . ARG D 1 28 ? -12.104 -22.884 -39.503 1.00 83.02 28 ARG D C 1
ATOM 904 O O . ARG D 1 28 ? -12.636 -22.872 -40.619 1.00 91.72 28 ARG D O 1
ATOM 912 N N . GLY D 1 29 ? -10.794 -22.727 -39.350 1.00 73.42 29 GLY D N 1
ATOM 913 C CA . GLY D 1 29 ? -9.914 -22.565 -40.492 1.00 79.95 29 GLY D CA 1
ATOM 914 C C . GLY D 1 29 ? -9.363 -23.885 -40.983 1.00 75.87 29 GLY D C 1
ATOM 915 O O . GLY D 1 29 ? -9.737 -24.934 -40.467 1.00 82.23 29 GLY D O 1
ATOM 916 N N . GLN E 1 4 ? -9.343 -16.074 -4.203 1.00 56.93 4 GLN E N 1
ATOM 917 C CA . GLN E 1 4 ? -8.949 -15.513 -5.490 1.00 61.70 4 GLN E CA 1
ATOM 918 C C . GLN E 1 4 ? -7.837 -16.365 -6.093 1.00 57.24 4 GLN E C 1
ATOM 919 O O . GLN E 1 4 ? -7.777 -16.554 -7.308 1.00 57.94 4 GLN E O 1
ATOM 925 N N . LEU E 1 5 ? -6.960 -16.879 -5.237 1.00 59.53 5 LEU E N 1
ATOM 926 C CA . LEU E 1 5 ? -5.852 -17.714 -5.686 1.00 58.53 5 LEU E CA 1
ATOM 927 C C . LEU E 1 5 ? -6.361 -18.886 -6.517 1.00 55.33 5 LEU E C 1
ATOM 928 O O . LEU E 1 5 ? -5.787 -19.220 -7.554 1.00 52.32 5 LEU E O 1
ATOM 933 N N . LYS E 1 6 ? -7.446 -19.500 -6.056 1.00 53.75 6 LYS E N 1
ATOM 934 C CA . LYS E 1 6 ? -8.045 -20.618 -6.769 1.00 50.69 6 LYS E CA 1
ATOM 935 C C . LYS E 1 6 ? -8.264 -20.201 -8.215 1.00 50.91 6 LYS E C 1
ATOM 936 O O . LYS E 1 6 ? -8.013 -20.971 -9.142 1.00 57.21 6 LYS E O 1
ATOM 942 N N . TRP E 1 7 ? -8.736 -18.971 -8.399 1.00 47.47 7 TRP E N 1
ATOM 943 C CA . TRP E 1 7 ? -8.967 -18.437 -9.732 1.00 52.38 7 TRP E CA 1
ATOM 944 C C . TRP E 1 7 ? -7.652 -18.477 -10.494 1.00 51.53 7 TRP E C 1
ATOM 945 O O . TRP E 1 7 ? -7.607 -18.857 -11.664 1.00 48.20 7 TRP E O 1
ATOM 956 N N . ILE E 1 8 ? -6.578 -18.082 -9.816 1.00 52.80 8 ILE E N 1
ATOM 957 C CA . ILE E 1 8 ? -5.254 -18.095 -10.412 1.00 48.10 8 ILE E CA 1
ATOM 958 C C . ILE E 1 8 ? -4.813 -19.543 -10.581 1.00 46.38 8 ILE E C 1
ATOM 959 O O . ILE E 1 8 ? -4.039 -19.863 -11.483 1.00 50.81 8 ILE E O 1
ATOM 964 N N . SER E 1 9 ? -5.309 -20.417 -9.708 1.00 45.35 9 SER E N 1
ATOM 965 C CA . SER E 1 9 ? -4.966 -21.827 -9.788 1.00 41.18 9 SER E CA 1
ATOM 966 C C . SER E 1 9 ? -5.875 -22.530 -10.780 1.00 43.87 9 SER E C 1
ATOM 967 O O . SER E 1 9 ? -5.465 -23.482 -11.443 1.00 45.63 9 SER E O 1
ATOM 970 N N . PHE E 1 10 ? -7.114 -22.059 -10.883 1.00 49.79 10 PHE E N 1
ATOM 971 C CA . PHE E 1 10 ? -8.053 -22.667 -11.815 1.00 49.53 10 PHE E CA 1
ATOM 972 C C . PHE E 1 10 ? -7.680 -22.298 -13.244 1.00 50.78 10 PHE E C 1
ATOM 973 O O . PHE E 1 10 ? -7.534 -23.166 -14.104 1.00 47.19 10 PHE E O 1
ATOM 981 N N . CYS E 1 11 ? -7.527 -21.000 -13.487 1.00 51.45 11 CYS E N 1
ATOM 982 C CA . CYS E 1 11 ? -7.141 -20.510 -14.811 1.00 44.02 11 CYS E CA 1
ATOM 983 C C . CYS E 1 11 ? -5.814 -21.093 -15.295 1.00 39.27 11 CYS E C 1
ATOM 984 O O . CYS E 1 11 ? -5.653 -21.396 -16.482 1.00 37.33 11 CYS E O 1
ATOM 987 N N . LEU E 1 12 ? -4.844 -21.243 -14.393 1.00 40.71 12 LEU E N 1
ATOM 988 C CA . LEU E 1 12 ? -3.570 -21.833 -14.784 1.00 41.46 12 LEU E CA 1
ATOM 989 C C . LEU E 1 12 ? -3.751 -23.266 -15.260 1.00 42.06 12 LEU E C 1
ATOM 990 O O . LEU E 1 12 ? -3.257 -23.654 -16.324 1.00 38.39 12 LEU E O 1
ATOM 995 N N . PHE E 1 13 ? -4.454 -24.071 -14.469 1.00 44.35 13 PHE E N 1
ATOM 996 C CA . PHE E 1 13 ? -4.850 -25.395 -14.914 1.00 43.39 13 PHE E CA 1
ATOM 997 C C . PHE E 1 13 ? -5.504 -25.324 -16.290 1.00 40.18 13 PHE E C 1
ATOM 998 O O . PHE E 1 13 ? -5.134 -26.052 -17.214 1.00 39.31 13 PHE E O 1
ATOM 1006 N N . LEU E 1 14 ? -6.457 -24.410 -16.446 1.00 43.87 14 LEU E N 1
ATOM 1007 C CA . LEU E 1 14 ? -7.211 -24.300 -17.688 1.00 41.38 14 LEU E CA 1
ATOM 1008 C C . LEU E 1 14 ? -6.322 -23.988 -18.878 1.00 41.82 14 LEU E C 1
ATOM 1009 O O . LEU E 1 14 ? -6.632 -24.395 -20.002 1.00 40.36 14 LEU E O 1
ATOM 1014 N N . ILE E 1 15 ? -5.230 -23.250 -18.665 1.00 38.93 15 ILE E N 1
ATOM 1015 C CA . ILE E 1 15 ? -4.413 -22.842 -19.797 1.00 38.00 15 ILE E CA 1
ATOM 1016 C C . ILE E 1 15 ? -3.624 -24.023 -20.324 1.00 38.41 15 ILE E C 1
ATOM 1017 O O . ILE E 1 15 ? -3.547 -24.250 -21.540 1.00 37.20 15 ILE E O 1
ATOM 1022 N N . CYS E 1 16 ? -3.046 -24.810 -19.415 1.00 37.67 16 CYS E N 1
ATOM 1023 C CA . CYS E 1 16 ? -2.298 -26.002 -19.801 1.00 38.25 16 CYS E CA 1
ATOM 1024 C C . CYS E 1 16 ? -3.154 -26.943 -20.643 1.00 39.32 16 CYS E C 1
ATOM 1025 O O . CYS E 1 16 ? -2.702 -27.466 -21.670 1.00 42.08 16 CYS E O 1
ATOM 1028 N N . LEU E 1 17 ? -4.391 -27.189 -20.208 1.00 38.79 17 LEU E N 1
ATOM 1029 C CA . LEU E 1 17 ? -5.308 -27.936 -21.052 1.00 42.21 17 LEU E CA 1
ATOM 1030 C C . LEU E 1 17 ? -5.417 -27.278 -22.418 1.00 45.49 17 LEU E C 1
ATOM 1031 O O . LEU E 1 17 ? -5.195 -27.924 -23.450 1.00 47.56 17 LEU E O 1
ATOM 1036 N N . LEU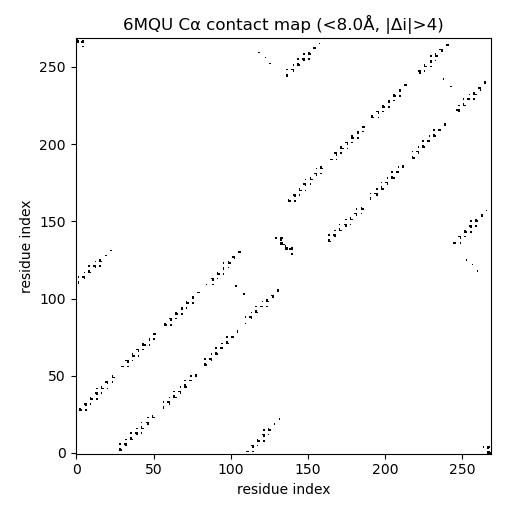 E 1 18 ? -5.741 -25.974 -22.436 1.00 42.25 18 LEU E N 1
ATOM 1037 C CA . LEU E 1 18 ? -5.938 -25.265 -23.698 1.00 42.72 18 LEU E CA 1
ATOM 1038 C C . LEU E 1 18 ? -4.692 -25.305 -24.569 1.00 42.25 18 LEU E C 1
ATOM 1039 O O . LEU E 1 18 ? -4.795 -25.302 -25.802 1.00 40.50 18 LEU E O 1
ATOM 1044 N N . LEU E 1 19 ? -3.511 -25.360 -23.957 1.00 37.74 19 LEU E N 1
ATOM 1045 C CA . LEU E 1 19 ? -2.302 -25.498 -24.749 1.00 41.54 19 LEU E CA 1
ATOM 1046 C C . LEU E 1 19 ? -2.189 -26.906 -25.314 1.00 45.25 19 LEU E C 1
ATOM 1047 O O . LEU E 1 19 ? -1.982 -27.079 -26.518 1.00 45.08 19 LEU E O 1
ATOM 1052 N N . LEU E 1 20 ? -2.325 -27.928 -24.450 1.00 45.28 20 LEU E N 1
ATOM 1053 C CA . LEU E 1 20 ? -2.409 -29.324 -24.900 1.00 43.16 20 LEU E CA 1
ATOM 1054 C C . LEU E 1 20 ? -3.426 -29.481 -26.007 1.00 45.27 20 LEU E C 1
ATOM 1055 O O . LEU E 1 20 ? -3.210 -30.214 -26.983 1.00 42.71 20 LEU E O 1
ATOM 1060 N N . CYS E 1 21 ? -4.510 -28.721 -25.887 1.00 47.40 21 CYS E N 1
ATOM 1061 C CA . CYS E 1 21 ? -5.565 -28.719 -26.887 1.00 43.03 21 CYS E CA 1
ATOM 1062 C C . CYS E 1 21 ? -5.027 -28.133 -28.189 1.00 50.90 21 CYS E C 1
ATOM 1063 O O . CYS E 1 21 ? -5.312 -28.650 -29.269 1.00 58.24 21 CYS E O 1
ATOM 1066 N N . ILE E 1 22 ? -4.250 -27.055 -28.090 1.00 49.03 22 ILE E N 1
ATOM 1067 C CA . ILE E 1 22 ? -3.682 -26.442 -29.289 1.00 48.82 22 ILE E CA 1
ATOM 1068 C C . ILE E 1 22 ? -2.594 -27.326 -29.879 1.00 50.40 22 ILE E C 1
ATOM 1069 O O . ILE E 1 22 ? -2.513 -27.495 -31.102 1.00 51.72 22 ILE E O 1
ATOM 1074 N N . ILE E 1 23 ? -1.749 -27.917 -29.027 1.00 50.94 23 ILE E N 1
ATOM 1075 C CA . ILE E 1 23 ? -0.733 -28.838 -29.528 1.00 49.11 23 ILE E CA 1
ATOM 1076 C C . ILE E 1 23 ? -1.375 -30.022 -30.235 1.00 53.00 23 ILE E C 1
ATOM 1077 O O . ILE E 1 23 ? -0.810 -30.542 -31.203 1.00 51.25 23 ILE E O 1
ATOM 1082 N N . PHE E 1 24 ? -2.570 -30.455 -29.798 1.00 51.86 24 PHE E N 1
ATOM 1083 C CA . PHE E 1 24 ? -3.233 -31.539 -30.519 1.00 55.56 24 PHE E CA 1
ATOM 1084 C C . PHE E 1 24 ? -3.587 -31.110 -31.931 1.00 58.84 24 PHE E C 1
ATOM 1085 O O . PHE E 1 24 ? -3.353 -31.844 -32.895 1.00 57.56 24 PHE E O 1
ATOM 1093 N N . MET E 1 25 ? -4.167 -29.924 -32.068 1.00 60.73 25 MET E N 1
ATOM 1094 C CA . MET E 1 25 ? -4.631 -29.490 -33.376 1.00 61.40 25 MET E CA 1
ATOM 1095 C C . MET E 1 25 ? -3.477 -29.277 -34.336 1.00 60.83 25 MET E C 1
ATOM 1096 O O . MET E 1 25 ? -3.620 -29.529 -35.535 1.00 64.22 25 MET E O 1
ATOM 1101 N N . LEU E 1 26 ? -2.324 -28.844 -33.833 1.00 59.71 26 LEU E N 1
ATOM 1102 C CA . LEU E 1 26 ? -1.168 -28.687 -34.706 1.00 63.30 26 LEU E CA 1
ATOM 1103 C C . LEU E 1 26 ? -0.598 -30.045 -35.110 1.00 71.31 26 LEU E C 1
ATOM 1104 O O . LEU E 1 26 ? -0.096 -30.209 -36.229 1.00 72.84 26 LEU E O 1
ATOM 1109 N N . TYR E 1 27 ? -0.668 -31.034 -34.211 1.00 72.32 27 TYR E N 1
ATOM 1110 C CA . TYR E 1 27 ? -0.338 -32.426 -34.505 1.00 64.68 27 TYR E CA 1
ATOM 1111 C C . TYR E 1 27 ? -1.502 -33.186 -35.176 1.00 71.24 27 TYR E C 1
ATOM 1112 O O . TYR E 1 27 ? -1.447 -34.418 -35.267 1.00 80.59 27 TYR E O 1
ATOM 1121 N N . ARG E 1 28 ? -2.554 -32.493 -35.633 1.00 68.00 28 ARG E N 1
ATOM 1122 C CA . ARG E 1 28 ? -3.708 -33.135 -36.258 1.00 73.63 28 ARG E CA 1
ATOM 1123 C C . ARG E 1 28 ? -3.749 -32.939 -37.766 1.00 79.54 28 ARG E C 1
ATOM 1124 O O . ARG E 1 28 ? -4.354 -33.750 -38.469 1.00 84.95 28 ARG E O 1
ATOM 1132 N N . GLY E 1 29 ? -3.096 -31.902 -38.279 1.00 82.02 29 GLY E N 1
ATOM 1133 C CA . GLY E 1 29 ? -2.990 -31.702 -39.711 1.00 81.27 29 GLY E CA 1
ATOM 1134 C C . GLY E 1 29 ? -1.683 -31.047 -40.115 1.00 81.99 29 GLY E C 1
ATOM 1135 O O . GLY E 1 29 ? -1.300 -30.019 -39.559 1.00 81.23 29 GLY E O 1
ATOM 1136 N N . GLU F 1 3 ? 0.809 -38.921 -38.320 1.00 81.92 3 GLU F N 1
ATOM 1137 C CA . GLU F 1 3 ? 0.446 -37.675 -37.648 1.00 77.08 3 GLU F CA 1
ATOM 1138 C C . GLU F 1 3 ? 0.021 -37.951 -36.208 1.00 71.00 3 GLU F C 1
ATOM 1139 O O . GLU F 1 3 ? 0.598 -37.391 -35.269 1.00 62.04 3 GLU F O 1
ATOM 1145 N N . GLN F 1 4 ? -0.978 -38.831 -36.022 1.00 71.77 4 GLN F N 1
ATOM 1146 C CA . GLN F 1 4 ? -1.359 -39.243 -34.674 1.00 61.95 4 GLN F CA 1
ATOM 1147 C C . GLN F 1 4 ? -0.205 -39.927 -33.950 1.00 57.90 4 GLN F C 1
ATOM 1148 O O . GLN F 1 4 ? -0.153 -39.892 -32.714 1.00 58.81 4 GLN F O 1
ATOM 1154 N N . LEU F 1 5 ? 0.729 -40.549 -34.690 1.00 46.65 5 LEU F N 1
ATOM 1155 C CA . LEU F 1 5 ? 1.884 -41.165 -34.035 1.00 50.06 5 LEU F CA 1
ATOM 1156 C C . LEU F 1 5 ? 2.689 -40.154 -33.235 1.00 54.08 5 LEU F C 1
ATOM 1157 O O . LEU F 1 5 ? 3.135 -40.451 -32.118 1.00 44.87 5 LEU F O 1
ATOM 1162 N N . LYS F 1 6 ? 2.904 -38.958 -33.797 1.00 56.92 6 LYS F N 1
ATOM 1163 C CA . LYS F 1 6 ? 3.709 -37.957 -33.108 1.00 50.83 6 LYS F CA 1
ATOM 1164 C C . LYS F 1 6 ? 2.956 -37.370 -31.917 1.00 48.85 6 LYS F C 1
ATOM 1165 O O . LYS F 1 6 ? 3.555 -37.123 -30.863 1.00 52.25 6 LYS F O 1
ATOM 1171 N N . TRP F 1 7 ? 1.644 -37.157 -32.050 1.00 47.22 7 TRP F N 1
ATOM 1172 C CA . TRP F 1 7 ? 0.852 -36.760 -30.890 1.00 48.17 7 TRP F CA 1
ATOM 1173 C C . TRP F 1 7 ? 1.068 -37.722 -29.741 1.00 50.15 7 TRP F C 1
ATOM 1174 O O . TRP F 1 7 ? 1.435 -37.310 -28.633 1.00 47.99 7 TRP F O 1
ATOM 1185 N N . ILE F 1 8 ? 0.832 -39.017 -29.995 1.00 45.72 8 ILE F N 1
ATOM 1186 C CA . ILE F 1 8 ? 1.055 -40.063 -28.997 1.00 42.77 8 ILE F CA 1
ATOM 1187 C C . ILE F 1 8 ? 2.433 -39.921 -28.366 1.00 45.04 8 ILE F C 1
ATOM 1188 O O . ILE F 1 8 ? 2.581 -39.946 -27.136 1.00 44.72 8 ILE F O 1
ATOM 1193 N N . SER F 1 9 ? 3.467 -39.772 -29.204 1.00 46.60 9 SER F N 1
ATOM 1194 C CA . SER F 1 9 ? 4.822 -39.621 -28.687 1.00 39.11 9 SER F CA 1
ATOM 1195 C C . SER F 1 9 ? 4.957 -38.373 -27.846 1.00 38.70 9 SER F C 1
ATOM 1196 O O . SER F 1 9 ? 5.715 -38.369 -26.874 1.00 40.89 9 SER F O 1
ATOM 1199 N N . PHE F 1 10 ? 4.245 -37.304 -28.200 1.00 42.33 10 PHE F N 1
ATOM 1200 C CA . PHE F 1 10 ? 4.273 -36.134 -27.339 1.00 42.51 10 PHE F CA 1
ATOM 1201 C C . PHE F 1 10 ? 3.728 -36.464 -25.956 1.00 43.54 10 PHE F C 1
ATOM 1202 O O . PHE F 1 10 ? 4.480 -36.451 -24.974 1.00 38.84 10 PHE F O 1
ATOM 1210 N N . CYS F 1 11 ? 2.425 -36.741 -25.882 1.00 42.51 11 CYS F N 1
ATOM 1211 C CA . CYS F 1 11 ? 1.741 -37.208 -24.678 1.00 42.06 11 CYS F CA 1
ATOM 1212 C C . CYS F 1 11 ? 2.587 -38.106 -23.769 1.00 40.13 11 CYS F C 1
ATOM 1213 O O . CYS F 1 11 ? 2.558 -37.959 -22.540 1.00 37.98 11 CYS F O 1
ATOM 1216 N N . LEU F 1 12 ? 3.326 -39.049 -24.362 1.00 39.47 12 LEU F N 1
ATOM 1217 C CA . LEU F 1 12 ? 4.085 -40.008 -23.563 1.00 42.07 12 LEU F CA 1
ATOM 1218 C C . LEU F 1 12 ? 5.256 -39.340 -22.849 1.00 40.97 12 LEU F C 1
ATOM 1219 O O . LEU F 1 12 ? 5.407 -39.469 -21.626 1.00 39.35 12 LEU F O 1
ATOM 1224 N N . PHE F 1 13 ? 6.107 -38.640 -23.603 1.00 40.83 13 PHE F N 1
ATOM 1225 C CA . PHE F 1 13 ? 7.115 -37.769 -23.006 1.00 38.04 13 PHE F CA 1
ATOM 1226 C C . PHE F 1 13 ? 6.527 -36.901 -21.889 1.00 36.56 13 PHE F C 1
ATOM 1227 O O . PHE F 1 13 ? 7.141 -36.728 -20.825 1.00 36.48 13 PHE F O 1
ATOM 1235 N N . LEU F 1 14 ? 5.320 -36.365 -22.104 1.00 36.20 14 LEU F N 1
ATOM 1236 C CA . LEU F 1 14 ? 4.667 -35.550 -21.083 1.00 35.34 14 LEU F CA 1
ATOM 1237 C C . LEU F 1 14 ? 4.333 -36.370 -19.843 1.00 37.21 14 LEU F C 1
ATOM 1238 O O . LEU F 1 14 ? 4.645 -35.963 -18.719 1.00 33.95 14 LEU F O 1
ATOM 1243 N N . ILE F 1 15 ? 3.692 -37.529 -20.031 1.00 39.59 15 ILE F N 1
ATOM 1244 C CA . ILE F 1 15 ? 3.360 -38.408 -18.910 1.00 38.09 15 ILE F CA 1
ATOM 1245 C C . ILE F 1 15 ? 4.616 -38.799 -18.149 1.00 35.37 15 ILE F C 1
ATOM 1246 O O . ILE F 1 15 ? 4.583 -38.937 -16.920 1.00 35.91 15 ILE F O 1
ATOM 1251 N N . CYS F 1 16 ? 5.742 -38.957 -18.852 1.00 33.44 16 CYS F N 1
ATOM 1252 C CA . CYS F 1 16 ? 7.026 -39.174 -18.186 1.00 36.59 16 CYS F CA 1
ATOM 1253 C C . CYS F 1 16 ? 7.376 -38.015 -17.268 1.00 38.03 16 CYS F C 1
ATOM 1254 O O . CYS F 1 16 ? 7.673 -38.210 -16.083 1.00 38.54 16 CYS F O 1
ATOM 1257 N N . LEU F 1 17 ? 7.385 -36.794 -17.812 1.00 37.67 17 LEU F N 1
ATOM 1258 C CA . LEU F 1 17 ? 7.736 -35.634 -17.007 1.00 33.45 17 LEU F CA 1
ATOM 1259 C C . LEU F 1 17 ? 6.758 -35.451 -15.850 1.00 35.58 17 LEU F C 1
ATOM 1260 O O . LEU F 1 17 ? 7.158 -35.093 -14.737 1.00 35.79 17 LEU F O 1
ATOM 1265 N N . LEU F 1 18 ? 5.470 -35.715 -16.086 1.00 36.99 18 LEU F N 1
ATOM 1266 C CA . LEU F 1 18 ? 4.482 -35.565 -15.023 1.00 36.61 18 LEU F CA 1
ATOM 1267 C C . LEU F 1 18 ? 4.700 -36.589 -13.919 1.00 36.96 18 LEU F C 1
ATOM 1268 O O . LEU F 1 18 ? 4.808 -36.228 -12.738 1.00 35.29 18 LEU F O 1
ATOM 1273 N N . LEU F 1 19 ? 4.756 -37.861 -14.300 1.00 37.04 19 LEU F N 1
ATOM 1274 C CA . LEU F 1 19 ? 4.965 -38.938 -13.341 1.00 39.79 19 LEU F CA 1
ATOM 1275 C C . LEU F 1 19 ? 6.215 -38.666 -12.515 1.00 40.59 19 LEU F C 1
ATOM 1276 O O . LEU F 1 19 ? 6.265 -38.972 -11.323 1.00 44.84 19 LEU F O 1
ATOM 1281 N N . LEU F 1 20 ? 7.224 -38.087 -13.158 1.00 40.06 20 LEU F N 1
ATOM 1282 C CA . LEU F 1 20 ? 8.474 -37.763 -12.486 1.00 38.79 20 LEU F CA 1
ATOM 1283 C C . LEU F 1 20 ? 8.231 -36.671 -11.453 1.00 43.28 20 LEU F C 1
ATOM 1284 O O . LEU F 1 20 ? 8.876 -36.637 -10.405 1.00 48.17 20 LEU F O 1
ATOM 1289 N N . CYS F 1 21 ? 7.295 -35.778 -11.759 1.00 44.27 21 CYS F N 1
ATOM 1290 C CA . CYS F 1 21 ? 6.952 -34.689 -10.856 1.00 43.05 21 CYS F CA 1
ATOM 1291 C C . CYS F 1 21 ? 6.385 -35.255 -9.561 1.00 46.08 21 CYS F C 1
ATOM 1292 O O . CYS F 1 21 ? 6.713 -34.789 -8.470 1.00 47.19 21 CYS F O 1
ATOM 1295 N N . ILE F 1 22 ? 5.531 -36.265 -9.691 1.00 42.72 22 ILE F N 1
ATOM 1296 C CA . ILE F 1 22 ? 4.926 -36.907 -8.533 1.00 43.50 22 ILE F CA 1
ATOM 1297 C C . ILE F 1 22 ? 6.018 -37.398 -7.592 1.00 47.15 22 ILE F C 1
ATOM 1298 O O . ILE F 1 22 ? 5.879 -37.328 -6.371 1.00 47.35 22 ILE F O 1
ATOM 1303 N N . ILE F 1 23 ? 7.106 -37.897 -8.170 1.00 46.54 23 ILE F N 1
ATOM 1304 C CA . ILE F 1 23 ? 8.229 -38.390 -7.385 1.00 48.15 23 ILE F CA 1
ATOM 1305 C C . ILE F 1 23 ? 8.860 -37.238 -6.613 1.00 53.96 23 ILE F C 1
ATOM 1306 O O . ILE F 1 23 ? 9.147 -37.358 -5.422 1.00 62.10 23 ILE F O 1
ATOM 1311 N N . PHE F 1 24 ? 9.072 -36.121 -7.301 1.00 51.18 24 PHE F N 1
ATOM 1312 C CA . PHE F 1 24 ? 9.656 -34.941 -6.681 1.00 52.20 24 PHE F CA 1
ATOM 1313 C C . PHE F 1 24 ? 8.721 -34.412 -5.601 1.00 50.19 24 PHE F C 1
ATOM 1314 O O . PHE F 1 24 ? 9.166 -33.868 -4.590 1.00 54.16 24 PHE F O 1
ATOM 1322 N N . MET F 1 25 ? 7.421 -34.576 -5.824 1.00 44.21 25 MET F N 1
ATOM 1323 C CA . MET F 1 25 ? 6.419 -34.126 -4.869 1.00 51.35 25 MET F CA 1
ATOM 1324 C C . MET F 1 25 ? 6.324 -35.063 -3.670 1.00 55.33 25 MET F C 1
ATOM 1325 O O . MET F 1 25 ? 6.015 -34.629 -2.560 1.00 62.04 25 MET F O 1
ATOM 1330 N N . LEU F 1 26 ? 6.590 -36.345 -3.900 1.00 54.12 26 LEU F N 1
ATOM 1331 C CA . LEU F 1 26 ? 6.533 -37.342 -2.837 1.00 53.79 26 LEU F CA 1
ATOM 1332 C C . LEU F 1 26 ? 7.807 -37.330 -1.998 1.00 61.25 26 LEU F C 1
ATOM 1333 O O . LEU F 1 26 ? 7.806 -37.761 -0.845 1.00 70.65 26 LEU F O 1
ATOM 1338 N N . TYR F 1 27 ? 8.891 -36.834 -2.584 1.00 65.29 27 TYR F N 1
ATOM 1339 C CA . TYR F 1 27 ? 10.173 -36.766 -1.892 1.00 67.23 27 TYR F CA 1
ATOM 1340 C C . TYR F 1 27 ? 10.268 -35.515 -1.025 1.00 71.80 27 TYR F C 1
ATOM 1341 O O . TYR F 1 27 ? 10.985 -35.494 -0.025 1.00 77.03 27 TYR F O 1
ATOM 1350 N N . ARG F 1 28 ? 9.540 -34.473 -1.415 1.00 70.14 28 ARG F N 1
ATOM 1351 C CA . ARG F 1 28 ? 9.542 -33.217 -0.675 1.00 65.22 28 ARG F CA 1
ATOM 1352 C C . ARG F 1 28 ? 8.763 -33.342 0.630 1.00 75.92 28 ARG F C 1
ATOM 1353 O O . ARG F 1 28 ? 8.609 -32.369 1.368 1.00 89.32 28 ARG F O 1
ATOM 1361 N N . GLY F 1 29 ? 8.273 -34.546 0.908 1.00 67.47 29 GLY F N 1
ATOM 1362 C CA . GLY F 1 29 ? 7.513 -34.798 2.118 1.00 59.91 29 GLY F CA 1
ATOM 1363 C C . GLY F 1 29 ? 6.537 -35.947 1.962 1.00 62.55 29 GLY F C 1
ATOM 1364 O O . GLY F 1 29 ? 5.713 -35.954 1.047 1.00 66.36 29 GLY F O 1
ATOM 1365 N N . GLU G 1 3 ? 10.335 -45.084 -36.798 1.00 65.33 3 GLU G N 1
ATOM 1366 C CA . GLU G 1 3 ? 11.295 -44.701 -35.763 1.00 63.07 3 GLU G CA 1
ATOM 1367 C C . GLU G 1 3 ? 10.622 -43.777 -34.757 1.00 57.07 3 GLU G C 1
ATOM 1368 O O . GLU G 1 3 ? 11.176 -43.466 -33.706 1.00 59.68 3 GLU G O 1
ATOM 1374 N N . GLN G 1 4 ? 9.424 -43.310 -35.100 1.00 54.05 4 GLN G N 1
ATOM 1375 C CA . GLN G 1 4 ? 8.557 -42.743 -34.075 1.00 53.70 4 GLN G CA 1
ATOM 1376 C C . GLN G 1 4 ? 8.192 -43.789 -33.034 1.00 55.15 4 GLN G C 1
ATOM 1377 O O . GLN G 1 4 ? 8.062 -43.465 -31.847 1.00 52.55 4 GLN G O 1
ATOM 1383 N N . LEU G 1 5 ? 8.034 -45.050 -33.462 1.00 52.93 5 LEU G N 1
ATOM 1384 C CA . LEU G 1 5 ? 7.682 -46.117 -32.537 1.00 43.57 5 LEU G CA 1
ATOM 1385 C C . LEU G 1 5 ? 8.793 -46.375 -31.530 1.00 45.36 5 LEU G C 1
ATOM 1386 O O . LEU G 1 5 ? 8.505 -46.676 -30.365 1.00 42.32 5 LEU G O 1
ATOM 1391 N N . LYS G 1 6 ? 10.057 -46.255 -31.947 1.00 47.62 6 LYS G N 1
ATOM 1392 C CA . LYS G 1 6 ? 11.159 -46.507 -31.024 1.00 43.25 6 LYS G CA 1
ATOM 1393 C C . LYS G 1 6 ? 11.018 -45.671 -29.760 1.00 44.06 6 LYS G C 1
ATOM 1394 O O . LYS G 1 6 ? 11.201 -46.186 -28.646 1.00 46.07 6 LYS G O 1
ATOM 1400 N N . TRP G 1 7 ? 10.654 -44.382 -29.908 1.00 47.83 7 TRP G N 1
ATOM 1401 C CA . TRP G 1 7 ? 10.585 -43.488 -28.752 1.00 51.29 7 TRP G CA 1
ATOM 1402 C C . TRP G 1 7 ? 9.406 -43.842 -27.857 1.00 47.60 7 TRP G C 1
ATOM 1403 O O . TRP G 1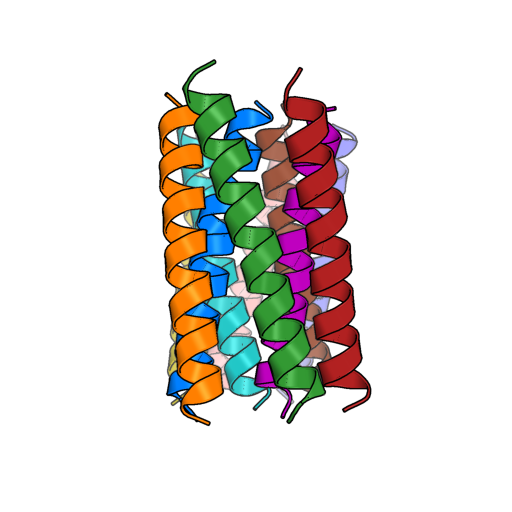 7 ? 9.532 -43.849 -26.626 1.00 44.22 7 TRP G O 1
ATOM 1414 N N . ILE G 1 8 ? 8.246 -44.126 -28.455 1.00 44.74 8 ILE G N 1
ATOM 1415 C CA . ILE G 1 8 ? 7.110 -44.611 -27.678 1.00 44.35 8 ILE G CA 1
ATOM 1416 C C . ILE G 1 8 ? 7.524 -45.798 -26.822 1.00 42.04 8 ILE G C 1
ATOM 1417 O O . ILE G 1 8 ? 7.149 -45.896 -25.646 1.00 42.86 8 ILE G O 1
ATOM 1422 N N . SER G 1 9 ? 8.332 -46.701 -27.393 1.00 41.00 9 SER G N 1
ATOM 1423 C CA . SER G 1 9 ? 8.773 -47.892 -26.674 1.00 39.35 9 SER G CA 1
ATOM 1424 C C . SER G 1 9 ? 9.757 -47.544 -25.567 1.00 38.71 9 SER G C 1
ATOM 1425 O O . SER G 1 9 ? 9.691 -48.104 -24.463 1.00 35.44 9 SER G O 1
ATOM 1428 N N . PHE G 1 10 ? 10.676 -46.620 -25.832 1.00 40.45 10 PHE G N 1
ATOM 1429 C CA . PHE G 1 10 ? 11.518 -46.153 -24.742 1.00 39.74 10 PHE G CA 1
ATOM 1430 C C . PHE G 1 10 ? 10.720 -45.402 -23.674 1.00 41.68 10 PHE G C 1
ATOM 1431 O O . PHE G 1 10 ? 11.069 -45.459 -22.490 1.00 40.88 10 PHE G O 1
ATOM 1439 N N . CYS G 1 11 ? 9.639 -44.718 -24.060 1.00 42.96 11 CYS G N 1
ATOM 1440 C CA . CYS G 1 11 ? 8.854 -43.946 -23.100 1.00 36.22 11 CYS G CA 1
ATOM 1441 C C . CYS G 1 11 ? 8.052 -44.848 -22.171 1.00 35.16 11 CYS G C 1
ATOM 1442 O O . CYS G 1 11 ? 8.003 -44.622 -20.955 1.00 31.62 11 CYS G O 1
ATOM 1445 N N . LEU G 1 12 ? 7.406 -45.874 -22.727 1.00 37.23 12 LEU G N 1
ATOM 1446 C CA . LEU G 1 12 ? 6.681 -46.819 -21.888 1.00 35.56 12 LEU G CA 1
ATOM 1447 C C . LEU G 1 12 ? 7.609 -47.497 -20.886 1.00 35.83 12 LEU G C 1
ATOM 1448 O O . LEU G 1 12 ? 7.236 -47.712 -19.727 1.00 34.56 12 LEU G O 1
ATOM 1453 N N . PHE G 1 13 ? 8.826 -47.834 -21.310 1.00 34.78 13 PHE G N 1
ATOM 1454 C CA . PHE G 1 13 ? 9.788 -48.426 -20.389 1.00 37.25 13 PHE G CA 1
ATOM 1455 C C . PHE G 1 13 ? 10.076 -47.504 -19.204 1.00 35.59 13 PHE G C 1
ATOM 1456 O O . PHE G 1 13 ? 10.094 -47.955 -18.046 1.00 30.60 13 PHE G O 1
ATOM 1464 N N . LEU G 1 14 ? 10.306 -46.200 -19.477 1.00 37.45 14 LEU G N 1
ATOM 1465 C CA . LEU G 1 14 ? 10.488 -45.219 -18.404 1.00 35.64 14 LEU G CA 1
ATOM 1466 C C . LEU G 1 14 ? 9.261 -45.120 -17.510 1.00 34.88 14 LEU G C 1
ATOM 1467 O O . LEU G 1 14 ? 9.382 -45.067 -16.279 1.00 32.58 14 LEU G O 1
ATOM 1472 N N . ILE G 1 15 ? 8.073 -45.061 -18.110 1.00 31.94 15 ILE G N 1
ATOM 1473 C CA . ILE G 1 15 ? 6.873 -45.021 -17.296 1.00 32.46 15 ILE G CA 1
ATOM 1474 C C . ILE G 1 15 ? 6.832 -46.213 -16.342 1.00 33.61 15 ILE G C 1
ATOM 1475 O O . ILE G 1 15 ? 6.425 -46.076 -15.182 1.00 32.73 15 ILE G O 1
ATOM 1480 N N . CYS G 1 16 ? 7.321 -47.378 -16.775 1.00 34.40 16 CYS G N 1
ATOM 1481 C CA . CYS G 1 16 ? 7.319 -48.533 -15.884 1.00 28.28 16 CYS G CA 1
ATOM 1482 C C . CYS G 1 16 ? 8.324 -48.362 -14.754 1.00 28.98 16 CYS G C 1
ATOM 1483 O O . CYS G 1 16 ? 8.060 -48.770 -13.616 1.00 28.99 16 CYS G O 1
ATOM 1486 N N . LEU G 1 17 ? 9.478 -47.746 -15.041 1.00 33.27 17 LEU G N 1
ATOM 1487 C CA . LEU G 1 17 ? 10.437 -47.459 -13.975 1.00 32.73 17 LEU G CA 1
ATOM 1488 C C . LEU G 1 17 ? 9.914 -46.400 -13.026 1.00 29.71 17 LEU G C 1
ATOM 1489 O O . LEU G 1 17 ? 10.083 -46.507 -11.806 1.00 25.97 17 LEU G O 1
ATOM 1494 N N . LEU G 1 18 ? 9.299 -45.369 -13.599 1.00 29.54 18 LEU G N 1
ATOM 1495 C CA . LEU G 1 18 ? 8.741 -44.272 -12.826 1.00 31.79 18 LEU G CA 1
ATOM 1496 C C . LEU G 1 18 ? 7.634 -44.783 -11.919 1.00 30.19 18 LEU G C 1
ATOM 1497 O O . LEU G 1 18 ? 7.528 -44.372 -10.763 1.00 35.39 18 LEU G O 1
ATOM 1502 N N . LEU G 1 19 ? 6.806 -45.681 -12.444 1.00 28.44 19 LEU G N 1
ATOM 1503 C CA . LEU G 1 19 ? 5.718 -46.235 -11.646 1.00 32.08 19 LEU G CA 1
ATOM 1504 C C . LEU G 1 19 ? 6.271 -46.982 -10.438 1.00 33.76 19 LEU G C 1
ATOM 1505 O O . LEU G 1 19 ? 5.675 -46.941 -9.357 1.00 34.79 19 LEU G O 1
ATOM 1510 N N . LEU G 1 20 ? 7.425 -47.649 -10.596 1.00 33.62 20 LEU G N 1
ATOM 1511 C CA . LEU G 1 20 ? 8.003 -48.427 -9.498 1.00 32.75 20 LEU G CA 1
ATOM 1512 C C . LEU G 1 20 ? 8.531 -47.575 -8.363 1.00 34.21 20 LEU G C 1
ATOM 1513 O O . LEU G 1 20 ? 8.343 -47.924 -7.192 1.00 36.07 20 LEU G O 1
ATOM 1518 N N . CYS G 1 21 ? 9.199 -46.479 -8.709 1.00 33.30 21 CYS G N 1
ATOM 1519 C CA . CYS G 1 21 ? 9.746 -45.567 -7.716 1.00 30.57 21 CYS G CA 1
ATOM 1520 C C . CYS G 1 21 ? 8.600 -44.988 -6.902 1.00 34.88 21 CYS G C 1
ATOM 1521 O O . CYS G 1 21 ? 8.678 -44.892 -5.678 1.00 37.24 21 CYS G O 1
ATOM 1524 N N . ILE G 1 22 ? 7.532 -44.603 -7.594 1.00 36.67 22 ILE G N 1
ATOM 1525 C CA . ILE G 1 22 ? 6.364 -44.053 -6.929 1.00 34.52 22 ILE G CA 1
ATOM 1526 C C . ILE G 1 22 ? 5.870 -45.076 -5.922 1.00 33.51 22 ILE G C 1
ATOM 1527 O O . ILE G 1 22 ? 5.621 -44.756 -4.757 1.00 34.33 22 ILE G O 1
ATOM 1532 N N . ILE G 1 23 ? 5.776 -46.334 -6.346 1.00 30.32 23 ILE G N 1
ATOM 1533 C CA . ILE G 1 23 ? 5.313 -47.396 -5.455 1.00 30.96 23 ILE G CA 1
ATOM 1534 C C . ILE G 1 23 ? 6.254 -47.546 -4.268 1.00 31.31 23 ILE G C 1
ATOM 1535 O O . ILE G 1 23 ? 5.821 -47.548 -3.108 1.00 36.51 23 ILE G O 1
ATOM 1540 N N . PHE G 1 24 ? 7.554 -47.690 -4.538 1.00 29.84 24 PHE G N 1
ATOM 1541 C CA . PHE G 1 24 ? 8.529 -47.804 -3.460 1.00 30.81 24 PHE G CA 1
ATOM 1542 C C . PHE G 1 24 ? 8.398 -46.652 -2.467 1.00 35.41 24 PHE G C 1
ATOM 1543 O O . PHE G 1 24 ? 8.381 -46.870 -1.250 1.00 36.57 24 PHE G O 1
ATOM 1551 N N . MET G 1 25 ? 8.268 -45.417 -2.969 1.00 40.83 25 MET G N 1
ATOM 1552 C CA . MET G 1 25 ? 8.173 -44.259 -2.081 1.00 36.41 25 MET G CA 1
ATOM 1553 C C . MET G 1 25 ? 6.947 -44.336 -1.199 1.00 34.46 25 MET G C 1
ATOM 1554 O O . MET G 1 25 ? 7.044 -44.115 0.008 1.00 40.31 25 MET G O 1
ATOM 1559 N N . LEU G 1 26 ? 5.792 -44.677 -1.769 1.00 30.41 26 LEU G N 1
ATOM 1560 C CA . LEU G 1 26 ? 4.594 -44.831 -0.953 1.00 31.26 26 LEU G CA 1
ATOM 1561 C C . LEU G 1 26 ? 4.814 -45.828 0.180 1.00 37.04 26 LEU G C 1
ATOM 1562 O O . LEU G 1 26 ? 4.277 -45.646 1.281 1.00 43.47 26 LEU G O 1
ATOM 1567 N N . TYR G 1 27 ? 5.585 -46.902 -0.074 1.00 38.91 27 TYR G N 1
ATOM 1568 C CA . TYR G 1 27 ? 5.938 -47.847 0.995 1.00 42.51 27 TYR G CA 1
ATOM 1569 C C . TYR G 1 27 ? 6.811 -47.183 2.059 1.00 43.28 27 TYR G C 1
ATOM 1570 O O . TYR G 1 27 ? 6.595 -47.370 3.262 1.00 45.18 27 TYR G O 1
ATOM 1579 N N . ARG G 1 28 ? 7.774 -46.372 1.632 1.00 40.48 28 ARG G N 1
ATOM 1580 C CA . ARG G 1 28 ? 8.610 -45.599 2.538 1.00 41.43 28 ARG G CA 1
ATOM 1581 C C . ARG G 1 28 ? 7.831 -44.596 3.392 1.00 39.83 28 ARG G C 1
ATOM 1582 O O . ARG G 1 28 ? 8.438 -43.888 4.194 1.00 31.69 28 ARG G O 1
ATOM 1590 N N . GLY G 1 29 ? 6.505 -44.526 3.229 1.00 35.71 29 GLY G N 1
ATOM 1591 C CA . GLY G 1 29 ? 5.620 -43.700 4.049 1.00 37.25 29 GLY G CA 1
ATOM 1592 C C . GLY G 1 29 ? 4.787 -44.484 5.067 1.00 45.56 29 GLY G C 1
ATOM 1593 O O . GLY G 1 29 ? 3.602 -44.802 4.868 1.00 44.99 29 GLY G O 1
ATOM 1594 N N . GLU H 1 3 ? 7.037 -56.688 -33.606 1.00 61.02 3 GLU H N 1
ATOM 1595 C CA . GLU H 1 3 ? 7.890 -56.827 -32.427 1.00 54.38 3 GLU H CA 1
ATOM 1596 C C . GLU H 1 3 ? 7.764 -55.633 -31.480 1.00 56.17 3 GLU H C 1
ATOM 1597 O O . GLU H 1 3 ? 7.843 -55.796 -30.258 1.00 57.63 3 GLU H O 1
ATOM 1603 N N . GLN H 1 4 ? 7.567 -54.430 -32.018 1.00 58.04 4 GLN H N 1
ATOM 1604 C CA . GLN H 1 4 ? 7.409 -53.224 -31.216 1.00 48.47 4 GLN H CA 1
ATOM 1605 C C . GLN H 1 4 ? 6.017 -53.056 -30.633 1.00 49.76 4 GLN H C 1
ATOM 1606 O O . GLN H 1 4 ? 5.881 -52.518 -29.531 1.00 53.00 4 GLN H O 1
ATOM 1612 N N . LEU H 1 5 ? 4.972 -53.480 -31.339 1.00 46.39 5 LEU H N 1
ATOM 1613 C CA . LEU H 1 5 ? 3.661 -53.507 -30.706 1.00 44.72 5 LEU H CA 1
ATOM 1614 C C . LEU H 1 5 ? 3.640 -54.478 -29.538 1.00 43.50 5 LEU H C 1
ATOM 1615 O O . LEU H 1 5 ? 2.996 -54.213 -28.518 1.00 39.76 5 LEU H O 1
ATOM 1620 N N . LYS H 1 6 ? 4.363 -55.598 -29.664 1.00 47.55 6 LYS H N 1
ATOM 1621 C CA . LYS H 1 6 ? 4.456 -56.586 -28.590 1.00 44.74 6 LYS H CA 1
ATOM 1622 C C . LYS H 1 6 ? 5.086 -55.986 -27.341 1.00 38.24 6 LYS H C 1
ATOM 1623 O O . LYS H 1 6 ? 4.634 -56.251 -26.219 1.00 33.04 6 LYS H O 1
ATOM 1629 N N . TRP H 1 7 ? 6.144 -55.183 -27.522 1.00 36.45 7 TRP H N 1
ATOM 1630 C CA . TRP H 1 7 ? 6.789 -54.513 -26.395 1.00 32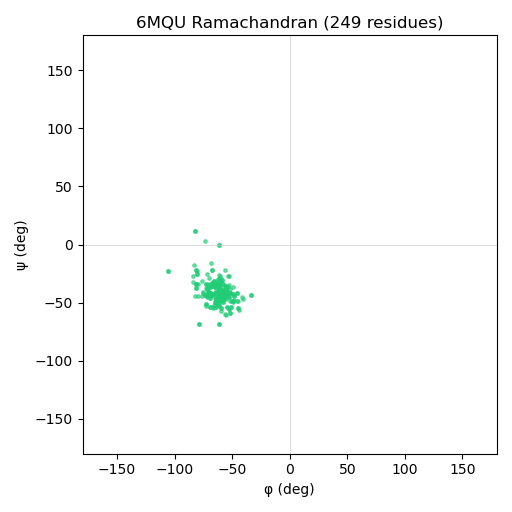.77 7 TRP H CA 1
ATOM 1631 C C . TRP H 1 7 ? 5.836 -53.550 -25.703 1.00 35.73 7 TRP H C 1
ATOM 1632 O O . TRP H 1 7 ? 5.762 -53.513 -24.468 1.00 34.94 7 TRP H O 1
ATOM 1643 N N . ILE H 1 8 ? 5.095 -52.764 -26.482 1.00 34.97 8 ILE H N 1
ATOM 1644 C CA . ILE H 1 8 ? 4.163 -51.818 -25.887 1.00 32.31 8 ILE H CA 1
ATOM 1645 C C . ILE H 1 8 ? 3.123 -52.559 -25.069 1.00 31.00 8 ILE H C 1
ATOM 1646 O O . ILE H 1 8 ? 2.869 -52.222 -23.904 1.00 33.03 8 ILE H O 1
ATOM 1651 N N . SER H 1 9 ? 2.522 -53.595 -25.671 1.00 28.64 9 SER H N 1
ATOM 1652 C CA . SER H 1 9 ? 1.491 -54.406 -25.018 1.00 28.44 9 SER H CA 1
ATOM 1653 C C . SER H 1 9 ? 1.998 -55.020 -23.728 1.00 28.85 9 SER H C 1
ATOM 1654 O O . SER H 1 9 ? 1.280 -55.057 -22.724 1.00 26.63 9 SER H O 1
ATOM 1657 N N . PHE H 1 10 ? 3.221 -55.542 -23.750 1.00 31.38 10 PHE H N 1
ATOM 1658 C CA . PHE H 1 10 ? 3.895 -55.929 -22.523 1.00 31.91 10 PHE H CA 1
ATOM 1659 C C . PHE H 1 10 ? 3.897 -54.798 -21.496 1.00 31.89 10 PHE H C 1
ATOM 1660 O O . PHE H 1 10 ? 3.378 -54.951 -20.383 1.00 30.96 10 PHE H O 1
ATOM 1668 N N . CYS H 1 11 ? 4.482 -53.650 -21.868 1.00 32.70 11 CYS H N 1
ATOM 1669 C CA . CYS H 1 11 ? 4.655 -52.529 -20.948 1.00 29.31 11 CYS H CA 1
ATOM 1670 C C . CYS H 1 11 ? 3.329 -52.067 -20.382 1.00 28.60 11 CYS H C 1
ATOM 1671 O O . CYS H 1 11 ? 3.200 -51.860 -19.170 1.00 28.55 11 CYS H O 1
ATOM 1674 N N . LEU H 1 12 ? 2.346 -51.848 -21.263 1.00 24.49 12 LEU H N 1
ATOM 1675 C CA . LEU H 1 12 ? 0.985 -51.550 -20.823 1.00 25.69 12 LEU H CA 1
ATOM 1676 C C . LEU H 1 12 ? 0.510 -52.531 -19.769 1.00 27.78 12 LEU H C 1
ATOM 1677 O O . LEU H 1 12 ? -0.090 -52.131 -18.765 1.00 25.44 12 LEU H O 1
ATOM 1682 N N . PHE H 1 13 ? 0.765 -53.826 -19.982 1.00 28.42 13 PHE H N 1
ATOM 1683 C CA . PHE H 1 13 ? 0.411 -54.826 -18.984 1.00 26.03 13 PHE H CA 1
ATOM 1684 C C . PHE H 1 13 ? 1.090 -54.544 -17.661 1.00 27.17 13 PHE H C 1
ATOM 1685 O O . PHE H 1 13 ? 0.446 -54.567 -16.610 1.00 27.36 13 PHE H O 1
ATOM 1693 N N . LEU H 1 14 ? 2.396 -54.271 -17.697 1.00 27.17 14 LEU H N 1
ATOM 1694 C CA . LEU H 1 14 ? 3.159 -53.958 -16.494 1.00 25.81 14 LEU H CA 1
ATOM 1695 C C . LEU H 1 14 ? 2.613 -52.731 -15.800 1.00 26.55 14 LEU H C 1
ATOM 1696 O O . LEU H 1 14 ? 2.550 -52.681 -14.569 1.00 26.67 14 LEU H O 1
ATOM 1701 N N . ILE H 1 15 ? 2.242 -51.717 -16.590 1.00 25.55 15 ILE H N 1
ATOM 1702 C CA . ILE H 1 15 ? 1.730 -50.455 -16.054 1.00 24.17 15 ILE H CA 1
ATOM 1703 C C . ILE H 1 15 ? 0.432 -50.673 -15.288 1.00 27.42 15 ILE H C 1
ATOM 1704 O O . ILE H 1 15 ? 0.300 -50.227 -14.140 1.00 26.87 15 ILE H O 1
ATOM 1709 N N . CYS H 1 16 ? -0.550 -51.355 -15.914 1.00 29.09 16 CYS H N 1
ATOM 1710 C CA . CYS H 1 16 ? -1.817 -51.660 -15.244 1.00 26.54 16 CYS H CA 1
ATOM 1711 C C . CYS H 1 16 ? -1.595 -52.403 -13.948 1.00 27.63 16 CYS H C 1
ATOM 1712 O O . CYS H 1 16 ? -2.300 -52.170 -12.961 1.00 27.61 16 CYS H O 1
ATOM 1715 N N . LEU H 1 17 ? -0.649 -53.334 -13.940 1.00 24.33 17 LEU H N 1
ATOM 1716 C CA . LEU H 1 17 ? -0.432 -54.114 -12.733 1.00 27.82 17 LEU H CA 1
ATOM 1717 C C . LEU H 1 17 ? 0.072 -53.205 -11.608 1.00 33.95 17 LEU H C 1
ATOM 1718 O O . LEU H 1 17 ? -0.347 -53.343 -10.450 1.00 35.74 17 LEU H O 1
ATOM 1723 N N . LEU H 1 18 ? 0.911 -52.210 -11.952 1.00 31.76 18 LEU H N 1
ATOM 1724 C CA . LEU H 1 18 ? 1.515 -51.297 -10.980 1.00 28.56 18 LEU H CA 1
ATOM 1725 C C . LEU H 1 18 ? 0.575 -50.153 -10.578 1.00 31.31 18 LEU H C 1
ATOM 1726 O O . LEU H 1 18 ? 0.637 -49.666 -9.442 1.00 30.42 18 LEU H O 1
ATOM 1731 N N . LEU H 1 19 ? -0.267 -49.674 -11.498 1.00 29.82 19 LEU H N 1
ATOM 1732 C CA . LEU H 1 19 ? -1.329 -48.752 -11.101 1.00 33.14 19 LEU H CA 1
ATOM 1733 C C . LEU H 1 19 ? -2.239 -49.395 -10.060 1.00 36.47 19 LEU H C 1
ATOM 1734 O O . LEU H 1 19 ? -2.667 -48.747 -9.093 1.00 34.08 19 LEU H O 1
ATOM 1739 N N . LEU H 1 20 ? -2.543 -50.678 -10.252 1.00 35.04 20 LEU H N 1
ATOM 1740 C CA . LEU H 1 20 ? -3.316 -51.425 -9.274 1.00 33.12 20 LEU H CA 1
ATOM 1741 C C . LEU H 1 20 ? -2.607 -51.488 -7.930 1.00 33.66 20 LEU H C 1
ATOM 1742 O O . LEU H 1 20 ? -3.244 -51.396 -6.875 1.00 35.20 20 LEU H O 1
ATOM 1747 N N . CYS H 1 21 ? -1.289 -51.655 -7.939 1.00 30.86 21 CYS H N 1
ATOM 1748 C CA . CYS H 1 21 ? -0.576 -51.750 -6.673 1.00 30.21 21 CYS H CA 1
ATOM 1749 C C . CYS H 1 21 ? -0.705 -50.463 -5.889 1.00 34.11 21 CYS H C 1
ATOM 1750 O O . CYS H 1 21 ? -1.071 -50.485 -4.709 1.00 34.30 21 CYS H O 1
ATOM 1753 N N . ILE H 1 22 ? -0.408 -49.335 -6.541 1.00 36.19 22 ILE H N 1
ATOM 1754 C CA . ILE H 1 22 ? -0.661 -48.003 -5.996 1.00 34.97 22 ILE H CA 1
ATOM 1755 C C . ILE H 1 22 ? -2.053 -47.913 -5.384 1.00 38.22 22 ILE H C 1
ATOM 1756 O O . ILE H 1 22 ? -2.211 -47.533 -4.217 1.00 39.98 22 ILE H O 1
ATOM 1761 N N . ILE H 1 23 ? -3.082 -48.260 -6.169 1.00 34.60 23 ILE H N 1
ATOM 1762 C CA . ILE H 1 23 ? -4.463 -48.144 -5.701 1.00 36.57 23 ILE H CA 1
ATOM 1763 C C . ILE H 1 23 ? -4.681 -48.934 -4.416 1.00 38.09 23 ILE H C 1
ATOM 1764 O O . ILE H 1 23 ? -5.299 -48.435 -3.470 1.00 40.68 23 ILE H O 1
ATOM 1769 N N . PHE H 1 24 ? -4.185 -50.174 -4.351 1.00 38.04 24 PHE H N 1
ATOM 1770 C CA . PHE H 1 24 ? -4.338 -50.935 -3.117 1.00 38.30 24 PHE H CA 1
ATOM 1771 C C . PHE H 1 24 ? -3.528 -50.366 -1.966 1.00 41.07 24 PHE H C 1
ATOM 1772 O O . PHE H 1 24 ? -3.858 -50.636 -0.809 1.00 44.94 24 PHE H O 1
ATOM 1780 N N . MET H 1 25 ? -2.481 -49.591 -2.248 1.00 41.11 25 MET H N 1
ATOM 1781 C CA . MET H 1 25 ? -1.666 -49.027 -1.178 1.00 36.91 25 MET H CA 1
ATOM 1782 C C . MET H 1 25 ? -2.316 -47.785 -0.595 1.00 35.79 25 MET H C 1
ATOM 1783 O O . MET H 1 25 ? -2.266 -47.579 0.620 1.00 35.81 25 MET H O 1
ATOM 1788 N N . LEU H 1 26 ? -2.947 -46.955 -1.431 1.00 37.54 26 LEU H N 1
ATOM 1789 C CA . LEU H 1 26 ? -3.700 -45.820 -0.894 1.00 37.83 26 LEU H CA 1
ATOM 1790 C C . LEU H 1 26 ? -4.948 -46.279 -0.155 1.00 41.39 26 LEU H C 1
ATOM 1791 O O . LEU H 1 26 ? -5.242 -45.790 0.942 1.00 44.19 26 LEU H O 1
ATOM 1796 N N . TYR H 1 27 ? -5.707 -47.199 -0.759 1.00 43.33 27 TYR H N 1
ATOM 1797 C CA . TYR H 1 27 ? -6.795 -47.880 -0.059 1.00 36.81 27 TYR H CA 1
ATOM 1798 C C . TYR H 1 27 ? -6.363 -48.349 1.333 1.00 41.27 27 TYR H C 1
ATOM 1799 O O . TYR H 1 27 ? -7.051 -48.100 2.334 1.00 40.99 27 TYR H O 1
ATOM 1808 N N . ARG H 1 28 ? -5.200 -49.010 1.409 1.00 41.38 28 ARG H N 1
ATOM 1809 C CA . ARG H 1 28 ? -4.714 -49.581 2.666 1.00 43.94 28 ARG H CA 1
ATOM 1810 C C . ARG H 1 28 ? -4.444 -48.485 3.694 1.00 49.94 28 ARG H C 1
ATOM 1811 O O . ARG H 1 28 ? -4.913 -48.565 4.834 1.00 57.64 28 ARG H O 1
ATOM 1819 N N . GLY H 1 29 ? -3.715 -47.440 3.300 1.00 50.25 29 GLY H N 1
ATOM 1820 C CA . GLY H 1 29 ? -3.360 -46.359 4.212 1.00 50.56 29 GLY H CA 1
ATOM 1821 C C . GLY H 1 29 ? -3.802 -44.972 3.764 1.00 55.61 29 GLY H C 1
ATOM 1822 O O . GLY H 1 29 ? -3.780 -44.003 4.532 1.00 62.75 29 GLY H O 1
ATOM 1823 N N . GLU I 1 3 ? -6.380 -56.681 -33.362 1.00 70.57 3 GLU I N 1
ATOM 1824 C CA . GLU I 1 3 ? -4.965 -57.015 -33.246 1.00 76.43 3 GLU I CA 1
ATOM 1825 C C . GLU I 1 3 ? -4.389 -56.524 -31.922 1.00 62.53 3 GLU I C 1
ATOM 1826 O O . GLU I 1 3 ? -5.106 -56.405 -30.928 1.00 51.86 3 GLU I O 1
ATOM 1832 N N . GLN I 1 4 ? -3.091 -56.242 -31.915 1.00 63.39 4 GLN I N 1
ATOM 1833 C CA . GLN I 1 4 ? -2.416 -55.764 -30.714 1.00 57.93 4 GLN I CA 1
ATOM 1834 C C . GLN I 1 4 ? -2.984 -54.424 -30.258 1.00 55.40 4 GLN I C 1
ATOM 1835 O O . GLN I 1 4 ? -2.999 -54.119 -29.066 1.00 49.14 4 GLN I O 1
ATOM 1841 N N . LEU I 1 5 ? -3.450 -53.628 -31.215 1.00 51.54 5 LEU I N 1
ATOM 1842 C CA . LEU I 1 5 ? -4.018 -52.322 -30.914 1.00 51.52 5 LEU I CA 1
ATOM 1843 C C . LEU I 1 5 ? -5.155 -52.443 -29.908 1.00 51.23 5 LEU I C 1
ATOM 1844 O O . LEU I 1 5 ? -5.216 -51.690 -28.936 1.00 52.58 5 LEU I O 1
ATOM 1849 N N . LYS I 1 6 ? -6.056 -53.393 -30.143 1.00 54.05 6 LYS I N 1
ATOM 1850 C CA . LYS I 1 6 ? -7.182 -53.597 -29.241 1.00 48.23 6 LYS I CA 1
ATOM 1851 C C . LYS I 1 6 ? -6.735 -53.743 -27.790 1.00 42.17 6 LYS I C 1
ATOM 1852 O O . LYS I 1 6 ? -7.278 -53.095 -26.895 1.00 44.22 6 LYS I O 1
ATOM 1858 N N . TRP I 1 7 ? -5.743 -54.598 -27.566 1.00 37.23 7 TRP I N 1
ATOM 1859 C CA . TRP I 1 7 ? -5.218 -54.826 -26.227 1.00 37.79 7 TRP I CA 1
ATOM 1860 C C . TRP I 1 7 ? -4.667 -53.532 -25.639 1.00 43.33 7 TRP I C 1
ATOM 1861 O O . TRP I 1 7 ? -4.681 -53.335 -24.424 1.00 41.48 7 TRP I O 1
ATOM 1872 N N . ILE I 1 8 ? -4.177 -52.660 -26.514 1.00 41.13 8 ILE I N 1
ATOM 1873 C CA . ILE I 1 8 ? -3.632 -51.376 -26.099 1.00 37.43 8 ILE I CA 1
ATOM 1874 C C . ILE I 1 8 ? -4.780 -50.411 -25.837 1.00 38.62 8 ILE I C 1
ATOM 1875 O O . ILE I 1 8 ? -4.787 -49.692 -24.837 1.00 37.73 8 ILE I O 1
ATOM 1880 N N . SER I 1 9 ? -5.751 -50.401 -26.745 1.00 38.58 9 SER I N 1
ATOM 1881 C CA . SER I 1 9 ? -6.915 -49.538 -26.606 1.00 39.25 9 SER I CA 1
ATOM 1882 C C . SER I 1 9 ? -7.621 -49.870 -25.299 1.00 39.42 9 SER I C 1
ATOM 1883 O O . SER I 1 9 ? -8.153 -48.988 -24.625 1.00 44.96 9 SER I O 1
ATOM 1886 N N . PHE I 1 10 ? -7.619 -51.152 -24.949 1.00 38.18 10 PHE I N 1
ATOM 1887 C CA . PHE I 1 10 ? -8.243 -51.609 -23.714 1.00 39.79 10 PHE I CA 1
ATOM 1888 C C . PHE I 1 10 ? -7.433 -51.196 -22.489 1.00 36.82 10 PHE I C 1
ATOM 1889 O O . PHE I 1 10 ? -7.995 -50.708 -21.501 1.00 35.86 10 PHE I O 1
ATOM 1897 N N . CYS I 1 11 ? -6.107 -51.385 -22.541 1.00 40.20 11 CYS I N 1
ATOM 1898 C CA . CYS I 1 11 ? -5.242 -51.090 -21.397 1.00 38.79 11 CYS I CA 1
ATOM 1899 C C . CYS I 1 11 ? -5.260 -49.610 -21.054 1.00 39.63 11 CYS I C 1
ATOM 1900 O O . CYS I 1 11 ? -5.319 -49.239 -19.871 1.00 33.03 11 CYS I O 1
ATOM 1903 N N . LEU I 1 12 ? -5.200 -48.757 -22.084 1.00 40.10 12 LEU I N 1
ATOM 1904 C CA . LEU I 1 12 ? -5.409 -47.321 -21.913 1.00 41.82 12 LEU I CA 1
ATOM 1905 C C . LEU I 1 12 ? -6.747 -47.044 -21.239 1.00 40.51 12 LEU I C 1
ATOM 1906 O O . LEU I 1 12 ? -6.800 -46.459 -20.149 1.00 40.81 12 LEU I O 1
ATOM 1911 N N . PHE I 1 13 ? -7.841 -47.466 -21.883 1.00 42.68 13 PHE I N 1
ATOM 1912 C CA . PHE I 1 13 ? -9.200 -47.423 -21.350 1.00 48.53 13 PHE I CA 1
ATOM 1913 C C . PHE I 1 13 ? -9.189 -47.846 -19.880 1.00 45.44 13 PHE I C 1
ATOM 1914 O O . PHE I 1 13 ? -9.782 -47.183 -19.020 1.00 40.17 13 PHE I O 1
ATOM 1922 N N . LEU I 1 14 ? -8.459 -48.921 -19.580 1.00 39.25 14 LEU I N 1
ATOM 1923 C CA . LEU I 1 14 ? -8.379 -49.411 -18.211 1.00 39.71 14 LEU I CA 1
ATOM 1924 C C . LEU I 1 14 ? -7.572 -48.482 -17.317 1.00 39.09 14 LEU I C 1
ATOM 1925 O O . LEU I 1 14 ? -7.891 -48.327 -16.137 1.00 38.12 14 LEU I O 1
ATOM 1930 N N . ILE I 1 15 ? -6.527 -47.853 -17.848 1.00 39.59 15 ILE I N 1
ATOM 1931 C CA . ILE I 1 15 ? -5.684 -47.012 -17.004 1.00 44.18 15 ILE I CA 1
ATOM 1932 C C . ILE I 1 15 ? -6.448 -45.772 -16.537 1.00 41.07 15 ILE I C 1
ATOM 1933 O O . ILE I 1 15 ? -6.359 -45.377 -15.367 1.00 38.64 15 ILE I O 1
ATOM 1938 N N . CYS I 1 16 ? -7.203 -45.134 -17.438 1.00 39.11 16 CYS I N 1
ATOM 1939 C CA . CYS I 1 16 ? -8.046 -44.006 -17.037 1.00 40.24 16 CYS I CA 1
ATOM 1940 C C . CYS I 1 16 ? -9.004 -44.394 -15.915 1.00 46.70 16 CYS I C 1
ATOM 1941 O O . CYS I 1 16 ? -9.208 -43.621 -14.967 1.00 44.89 16 CYS I O 1
ATOM 1944 N N . LEU I 1 17 ? -9.614 -45.584 -16.015 1.00 41.82 17 LEU I N 1
ATOM 1945 C CA . LEU I 1 17 ? -10.369 -46.120 -14.889 1.00 37.14 17 LEU I CA 1
ATOM 1946 C C . LEU I 1 17 ? -9.544 -46.094 -13.614 1.00 39.05 17 LEU I C 1
ATOM 1947 O O . LEU I 1 17 ? -9.959 -45.533 -12.600 1.00 38.49 17 LEU I O 1
ATOM 1952 N N . LEU I 1 18 ? -8.352 -46.677 -13.656 1.00 41.58 18 LEU I N 1
ATOM 1953 C CA . LEU I 1 18 ? -7.556 -46.769 -12.440 1.00 44.17 18 LEU I CA 1
ATOM 1954 C C . LEU I 1 18 ? -7.094 -45.395 -11.984 1.00 40.23 18 LEU I C 1
ATOM 1955 O O . LEU I 1 18 ? -7.016 -45.144 -10.779 1.00 39.73 18 LEU I O 1
ATOM 1960 N N . LEU I 1 19 ? -6.839 -44.484 -12.927 1.00 37.75 19 LEU I N 1
ATOM 1961 C CA . LEU I 1 19 ? -6.477 -43.120 -12.568 1.00 41.41 19 LEU I CA 1
ATOM 1962 C C . LEU I 1 19 ? -7.667 -42.349 -11.998 1.00 41.49 19 LEU I C 1
ATOM 1963 O O . LEU I 1 19 ? -7.524 -41.610 -11.016 1.00 39.60 19 LEU I O 1
ATOM 1968 N N . LEU I 1 20 ? -8.850 -42.491 -12.600 1.00 41.80 20 LEU I N 1
ATOM 1969 C CA . LEU I 1 20 ? -10.047 -41.940 -11.973 1.00 45.30 20 LEU I CA 1
ATOM 1970 C C . LEU I 1 20 ? -10.195 -42.405 -10.523 1.00 49.38 20 LEU I C 1
ATOM 1971 O O . LEU I 1 20 ? -10.538 -41.610 -9.640 1.00 49.79 20 LEU I O 1
ATOM 1976 N N . CYS I 1 21 ? -9.929 -43.688 -10.255 1.00 46.31 21 CYS I N 1
ATOM 1977 C CA . CYS I 1 21 ? -10.074 -44.195 -8.894 1.00 46.31 21 CYS I CA 1
ATOM 1978 C C . CYS I 1 21 ? -9.105 -43.513 -7.951 1.00 49.76 21 CYS I C 1
ATOM 1979 O O . CYS I 1 21 ? -9.484 -43.140 -6.837 1.00 53.91 21 CYS I O 1
ATOM 1982 N N . ILE I 1 22 ? -7.843 -43.364 -8.371 1.00 46.31 22 ILE I N 1
ATOM 1983 C CA . ILE I 1 22 ? -6.848 -42.667 -7.555 1.00 49.12 22 ILE I CA 1
ATOM 1984 C C . ILE I 1 22 ? -7.341 -41.279 -7.200 1.00 48.31 22 ILE I C 1
ATOM 1985 O O . ILE I 1 22 ? -7.113 -40.784 -6.090 1.00 47.55 22 ILE I O 1
ATOM 1990 N N . ILE I 1 23 ? -8.027 -40.635 -8.143 1.00 46.24 23 ILE I N 1
ATOM 1991 C CA . ILE I 1 23 ? -8.583 -39.313 -7.896 1.00 51.63 23 ILE I CA 1
ATOM 1992 C C . ILE I 1 23 ? -9.631 -39.383 -6.799 1.00 57.13 23 ILE I C 1
ATOM 1993 O O . ILE I 1 23 ? -9.555 -38.665 -5.796 1.00 59.81 23 ILE I O 1
ATOM 1998 N N . PHE I 1 24 ? -10.610 -40.273 -6.970 1.00 62.39 24 PHE I N 1
ATOM 1999 C CA . PHE I 1 24 ? -11.656 -40.478 -5.976 1.00 64.87 24 PHE I CA 1
ATOM 2000 C C . PHE I 1 24 ? -11.094 -40.663 -4.572 1.00 61.26 24 PHE I C 1
ATOM 2001 O O . PHE I 1 24 ? -11.604 -40.093 -3.608 1.00 64.45 24 PHE I O 1
ATOM 2009 N N . MET I 1 25 ? -10.025 -41.429 -4.442 1.00 54.75 25 MET I N 1
ATOM 2010 C CA . MET I 1 25 ? -9.531 -41.798 -3.124 1.00 59.19 25 MET I CA 1
ATOM 2011 C C . MET I 1 25 ? -8.682 -40.708 -2.489 1.00 64.91 25 MET I C 1
ATOM 2012 O O . MET I 1 25 ? -8.471 -40.716 -1.267 1.00 65.24 25 MET I O 1
ATOM 2017 N N . LEU I 1 26 ? -8.130 -39.806 -3.300 1.00 65.31 26 LEU I N 1
ATOM 2018 C CA . LEU I 1 26 ? -7.491 -38.617 -2.762 1.00 57.51 26 LEU I CA 1
ATOM 2019 C C . LEU I 1 26 ? -8.510 -37.552 -2.405 1.00 67.48 26 LEU I C 1
ATOM 2020 O O . LEU I 1 26 ? -8.241 -36.723 -1.532 1.00 76.04 26 LEU I O 1
ATOM 2025 N N . TYR I 1 27 ? -9.677 -37.571 -3.050 1.00 70.36 27 TYR I N 1
ATOM 2026 C CA . TYR I 1 27 ? -10.785 -36.697 -2.667 1.00 73.30 27 TYR I CA 1
ATOM 2027 C C . TYR I 1 27 ? -11.498 -37.254 -1.436 1.00 77.34 27 TYR I C 1
ATOM 2028 O O . TYR I 1 27 ? -11.402 -36.682 -0.346 1.00 77.80 27 TYR I O 1
ATOM 2037 N N . ARG I 1 28 ? -12.195 -38.396 -1.597 1.00 78.79 28 ARG I N 1
ATOM 2038 C CA . ARG I 1 28 ? -12.968 -39.013 -0.511 1.00 78.04 28 ARG I CA 1
ATOM 2039 C C . ARG I 1 28 ? -12.123 -39.227 0.743 1.00 75.50 28 ARG I C 1
ATOM 2040 O O . ARG I 1 28 ? -12.656 -39.239 1.858 1.00 88.59 28 ARG I O 1
ATOM 2048 N N . GLY I 1 29 ? -10.812 -39.383 0.590 1.00 71.87 29 GLY I N 1
ATOM 2049 C CA . GLY I 1 29 ? -9.934 -39.544 1.733 1.00 75.58 29 GLY I CA 1
ATOM 2050 C C . GLY I 1 29 ? -9.383 -38.224 2.223 1.00 73.76 29 GLY I C 1
ATOM 2051 O O . GLY I 1 29 ? -9.757 -37.175 1.707 1.00 74.48 29 GLY I O 1
ATOM 2052 N N . GLN J 1 4 ? -9.010 -46.112 -35.245 1.00 63.12 4 GLN J N 1
ATOM 2053 C CA . GLN J 1 4 ? -8.858 -46.617 -33.886 1.00 69.09 4 GLN J CA 1
ATOM 2054 C C . GLN J 1 4 ? -7.831 -45.803 -33.106 1.00 66.29 4 GLN J C 1
ATOM 2055 O O . GLN J 1 4 ? -7.881 -45.735 -31.878 1.00 59.27 4 GLN J O 1
ATOM 2061 N N . LEU J 1 5 ? -6.901 -45.186 -33.828 1.00 70.58 5 LEU J N 1
ATOM 2062 C CA . LEU J 1 5 ? -5.861 -44.376 -33.206 1.00 65.23 5 LEU J CA 1
ATOM 2063 C C . LEU J 1 5 ? -6.459 -43.182 -32.470 1.00 58.26 5 LEU J C 1
ATOM 2064 O O . LEU J 1 5 ? -5.935 -42.746 -31.444 1.00 53.89 5 LEU J O 1
ATOM 2069 N N . LYS J 1 6 ? -7.559 -42.657 -33.000 1.00 57.67 6 LYS J N 1
ATOM 2070 C CA . LYS J 1 6 ? -8.231 -41.513 -32.395 1.00 57.79 6 LYS J CA 1
ATOM 2071 C C . LYS J 1 6 ? -8.502 -41.754 -30.913 1.00 57.51 6 LYS J C 1
ATOM 2072 O O . LYS J 1 6 ? -8.380 -40.843 -30.094 1.00 57.19 6 LYS J O 1
ATOM 2078 N N . TRP J 1 7 ? -8.870 -42.986 -30.577 1.00 55.01 7 TRP J N 1
ATOM 2079 C CA . TRP J 1 7 ? -9.159 -43.349 -29.194 1.00 54.23 7 TRP J CA 1
ATOM 2080 C C . TRP J 1 7 ? -7.887 -43.489 -28.370 1.00 46.73 7 TRP J C 1
ATOM 2081 O O . TRP J 1 7 ? -7.836 -43.041 -27.218 1.00 44.31 7 TRP J O 1
ATOM 2092 N N . ILE J 1 8 ? -6.847 -44.098 -28.942 1.00 50.59 8 ILE J N 1
ATOM 2093 C CA . ILE J 1 8 ? -5.526 -44.062 -28.318 1.00 46.64 8 ILE J CA 1
ATOM 2094 C C . ILE J 1 8 ? -5.054 -42.623 -28.145 1.00 46.45 8 ILE J C 1
ATOM 2095 O O . ILE J 1 8 ? -4.500 -42.259 -27.097 1.00 44.59 8 ILE J O 1
ATOM 2100 N N . SER J 1 9 ? -5.279 -41.780 -29.161 1.00 46.47 9 SER J N 1
ATOM 2101 C CA . SER J 1 9 ? -4.926 -40.368 -29.060 1.00 43.70 9 SER J CA 1
ATOM 2102 C C . SER J 1 9 ? -5.733 -39.668 -27.982 1.00 44.24 9 SER J C 1
ATOM 2103 O O . SER J 1 9 ? -5.200 -38.827 -27.251 1.00 44.51 9 SER J O 1
ATOM 2106 N N . PHE J 1 10 ? -7.023 -39.986 -27.870 1.00 43.50 10 PHE J N 1
ATOM 2107 C CA . PHE J 1 10 ? -7.849 -39.288 -26.891 1.00 43.64 10 PHE J CA 1
ATOM 2108 C C . PHE J 1 10 ? -7.596 -39.777 -25.472 1.00 43.45 10 PHE J C 1
ATOM 2109 O O . PHE J 1 10 ? -7.498 -38.958 -24.552 1.00 44.44 10 PHE J O 1
ATOM 2117 N N . CYS J 1 11 ? -7.506 -41.096 -25.265 1.00 44.38 11 CYS J N 1
ATOM 2118 C CA . CYS J 1 11 ? -7.145 -41.613 -23.945 1.00 40.23 11 CYS J CA 1
ATOM 2119 C C . CYS J 1 11 ? -5.819 -41.030 -23.461 1.00 43.47 11 CYS J C 1
ATOM 2120 O O . CYS J 1 11 ? -5.658 -40.726 -22.274 1.00 42.25 11 CYS J O 1
ATOM 2123 N N . LEU J 1 12 ? -4.848 -40.880 -24.363 1.00 41.76 12 LEU J N 1
ATOM 2124 C CA . LEU J 1 12 ? -3.574 -40.289 -23.971 1.00 43.14 12 LEU J CA 1
ATOM 2125 C C . LEU J 1 12 ? -3.756 -38.856 -23.496 1.00 42.16 12 LEU J C 1
ATOM 2126 O O . LEU J 1 12 ? -3.263 -38.468 -22.432 1.00 41.66 12 LEU J O 1
ATOM 2131 N N . PHE J 1 13 ? -4.459 -38.052 -24.288 1.00 41.57 13 PHE J N 1
ATOM 2132 C CA . PHE J 1 13 ? -4.855 -36.728 -23.844 1.00 44.70 13 PHE J CA 1
ATOM 2133 C C . PHE J 1 13 ? -5.510 -36.798 -22.468 1.00 41.46 13 PHE J C 1
ATOM 2134 O O . PHE J 1 13 ? -5.141 -36.069 -21.544 1.00 42.36 13 PHE J O 1
ATOM 2142 N N . LEU J 1 14 ? -6.463 -37.712 -22.312 1.00 41.08 14 LE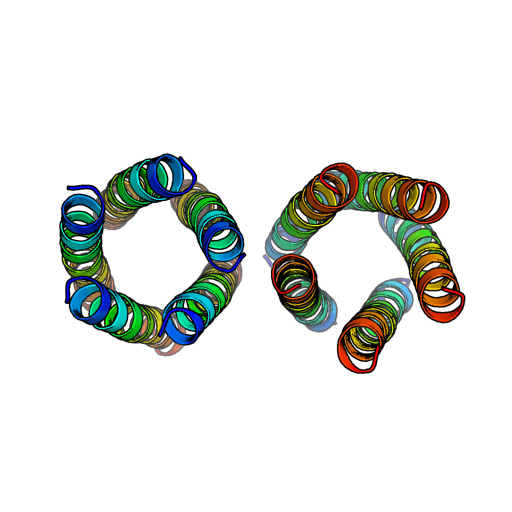U J N 1
ATOM 2143 C CA . LEU J 1 14 ? -7.218 -37.821 -21.071 1.00 41.54 14 LEU J CA 1
ATOM 2144 C C . LEU J 1 14 ? -6.329 -38.132 -19.880 1.00 46.33 14 LEU J C 1
ATOM 2145 O O . LEU J 1 14 ? -6.640 -37.725 -18.756 1.00 44.75 14 LEU J O 1
ATOM 2150 N N . ILE J 1 15 ? -5.237 -38.871 -20.092 1.00 44.22 15 ILE J N 1
ATOM 2151 C CA . ILE J 1 15 ? -4.420 -39.278 -18.959 1.00 40.52 15 ILE J CA 1
ATOM 2152 C C . ILE J 1 15 ? -3.632 -38.096 -18.432 1.00 41.58 15 ILE J C 1
ATOM 2153 O O . ILE J 1 15 ? -3.556 -37.869 -17.216 1.00 41.91 15 ILE J O 1
ATOM 2158 N N . CYS J 1 16 ? -3.054 -37.309 -19.342 1.00 41.21 16 CYS J N 1
ATOM 2159 C CA . CYS J 1 16 ? -2.307 -36.117 -18.955 1.00 42.76 16 CYS J CA 1
ATOM 2160 C C . CYS J 1 16 ? -3.163 -35.176 -18.114 1.00 39.06 16 CYS J C 1
ATOM 2161 O O . CYS J 1 16 ? -2.712 -34.652 -17.088 1.00 40.07 16 CYS J O 1
ATOM 2164 N N . LEU J 1 17 ? -4.400 -34.931 -18.551 1.00 39.14 17 LEU J N 1
ATOM 2165 C CA . LEU J 1 17 ? -5.317 -34.183 -17.708 1.00 44.79 17 LEU J CA 1
ATOM 2166 C C . LEU J 1 17 ? -5.427 -34.841 -16.342 1.00 47.39 17 LEU J C 1
ATOM 2167 O O . LEU J 1 17 ? -5.206 -34.194 -15.309 1.00 44.61 17 LEU J O 1
ATOM 2172 N N . LEU J 1 18 ? -5.751 -36.145 -16.323 1.00 46.35 18 LEU J N 1
ATOM 2173 C CA . LEU J 1 18 ? -5.949 -36.853 -15.061 1.00 44.24 18 LEU J CA 1
ATOM 2174 C C . LEU J 1 18 ? -4.702 -36.812 -14.188 1.00 43.26 18 LEU J C 1
ATOM 2175 O O . LEU J 1 18 ? -4.807 -36.815 -12.956 1.00 41.55 18 LEU J O 1
ATOM 2180 N N . LEU J 1 19 ? -3.522 -36.757 -14.800 1.00 39.00 19 LEU J N 1
ATOM 2181 C CA . LEU J 1 19 ? -2.313 -36.619 -14.007 1.00 40.75 19 LEU J CA 1
ATOM 2182 C C . LEU J 1 19 ? -2.201 -35.210 -13.443 1.00 43.12 19 LEU J C 1
ATOM 2183 O O . LEU J 1 19 ? -1.995 -35.036 -12.239 1.00 43.13 19 LEU J O 1
ATOM 2188 N N . LEU J 1 20 ? -2.343 -34.212 -14.310 1.00 44.99 20 LEU J N 1
ATOM 2189 C CA . LEU J 1 20 ? -2.271 -32.821 -13.885 1.00 44.00 20 LEU J CA 1
ATOM 2190 C C . LEU J 1 20 ? -3.239 -32.593 -12.732 1.00 45.03 20 LEU J C 1
ATOM 2191 O O . LEU J 1 20 ? -2.966 -31.810 -11.822 1.00 45.32 20 LEU J O 1
ATOM 2196 N N . CYS J 1 21 ? -4.374 -33.284 -12.780 1.00 44.36 21 CYS J N 1
ATOM 2197 C CA . CYS J 1 21 ? -5.384 -33.172 -11.737 1.00 47.02 21 CYS J CA 1
ATOM 2198 C C . CYS J 1 21 ? -4.838 -33.729 -10.429 1.00 51.84 21 CYS J C 1
ATOM 2199 O O . CYS J 1 21 ? -4.878 -33.064 -9.394 1.00 58.12 21 CYS J O 1
ATOM 2202 N N . ILE J 1 22 ? -4.326 -34.955 -10.484 1.00 45.94 22 ILE J N 1
ATOM 2203 C CA . ILE J 1 22 ? -3.758 -35.596 -9.307 1.00 47.84 22 ILE J CA 1
ATOM 2204 C C . ILE J 1 22 ? -2.652 -34.716 -8.739 1.00 49.75 22 ILE J C 1
ATOM 2205 O O . ILE J 1 22 ? -2.536 -34.548 -7.525 1.00 52.66 22 ILE J O 1
ATOM 2210 N N . ILE J 1 23 ? -1.841 -34.155 -9.631 1.00 49.08 23 ILE J N 1
ATOM 2211 C CA . ILE J 1 23 ? -0.747 -33.275 -9.229 1.00 47.01 23 ILE J CA 1
ATOM 2212 C C . ILE J 1 23 ? -1.391 -32.092 -8.523 1.00 49.42 23 ILE J C 1
ATOM 2213 O O . ILE J 1 23 ? -0.826 -31.571 -7.556 1.00 52.66 23 ILE J O 1
ATOM 2218 N N . PHE J 1 24 ? -2.585 -31.659 -8.961 1.00 52.02 24 PHE J N 1
ATOM 2219 C CA . PHE J 1 24 ? -3.249 -30.574 -8.241 1.00 54.41 24 PHE J CA 1
ATOM 2220 C C . PHE J 1 24 ? -3.604 -31.003 -6.830 1.00 55.42 24 PHE J C 1
ATOM 2221 O O . PHE J 1 24 ? -3.371 -30.269 -5.865 1.00 56.75 24 PHE J O 1
ATOM 2229 N N . MET J 1 25 ? -4.183 -32.189 -6.692 1.00 56.75 25 MET J N 1
ATOM 2230 C CA . MET J 1 25 ? -4.648 -32.622 -5.384 1.00 59.37 25 MET J CA 1
ATOM 2231 C C . MET J 1 25 ? -3.495 -32.834 -4.423 1.00 57.56 25 MET J C 1
ATOM 2232 O O . MET J 1 25 ? -3.638 -32.582 -3.224 1.00 61.84 25 MET J O 1
ATOM 2237 N N . LEU J 1 26 ? -2.341 -33.268 -4.925 1.00 55.79 26 LEU J N 1
ATOM 2238 C CA . LEU J 1 26 ? -1.185 -33.424 -4.052 1.00 58.70 26 LEU J CA 1
ATOM 2239 C C . LEU J 1 26 ? -0.616 -32.065 -3.648 1.00 60.69 26 LEU J C 1
ATOM 2240 O O . LEU J 1 26 ? -0.115 -31.901 -2.529 1.00 60.38 26 LEU J O 1
ATOM 2245 N N . TYR J 1 27 ? -0.686 -31.077 -4.548 1.00 66.31 27 TYR J N 1
ATOM 2246 C CA . TYR J 1 27 ? -0.356 -29.684 -4.254 1.00 62.96 27 TYR J CA 1
ATOM 2247 C C . TYR J 1 27 ? -1.521 -28.925 -3.584 1.00 66.91 27 TYR J C 1
ATOM 2248 O O . TYR J 1 27 ? -1.466 -27.693 -3.494 1.00 75.82 27 TYR J O 1
ATOM 2257 N N . ARG J 1 28 ? -2.573 -29.617 -3.128 1.00 67.24 28 ARG J N 1
ATOM 2258 C CA . ARG J 1 28 ? -3.727 -28.976 -2.503 1.00 70.50 28 ARG J CA 1
ATOM 2259 C C . ARG J 1 28 ? -3.769 -29.171 -0.995 1.00 74.81 28 ARG J C 1
ATOM 2260 O O . ARG J 1 28 ? -4.375 -28.359 -0.293 1.00 79.62 28 ARG J O 1
ATOM 2268 N N . GLY J 1 29 ? -3.117 -30.207 -0.481 1.00 76.18 29 GLY J N 1
ATOM 2269 C CA . GLY J 1 29 ? -3.011 -30.407 0.951 1.00 74.95 29 GLY J CA 1
ATOM 2270 C C . GLY J 1 29 ? -1.704 -31.061 1.356 1.00 67.62 29 GLY J C 1
ATOM 2271 O O . GLY J 1 29 ? -1.321 -32.089 0.801 1.00 65.59 29 GLY J O 1
#